Protein AF-0000000071265819 (afdb_homodimer)

Structure (mmCIF, N/CA/C/O backbone):
data_AF-0000000071265819-model_v1
#
loop_
_entity.id
_entity.type
_entity.pdbx_description
1 polymer 'ERVV2 protein'
#
loop_
_atom_site.group_PDB
_atom_site.id
_atom_site.type_symbol
_atom_site.label_atom_id
_atom_site.label_alt_id
_atom_site.label_comp_id
_atom_site.label_asym_id
_atom_site.label_entity_id
_atom_site.label_seq_id
_atom_site.pdbx_PDB_ins_code
_atom_site.Cartn_x
_atom_site.Cartn_y
_atom_site.Cartn_z
_atom_site.occupancy
_atom_site.B_iso_or_equiv
_atom_site.auth_seq_id
_atom_site.auth_comp_id
_atom_site.auth_asym_id
_atom_site.auth_atom_id
_atom_site.pdbx_PDB_model_num
ATOM 1 N N . GLY A 1 1 ? -10.789 41.594 31.938 1 25.91 1 GLY A N 1
ATOM 2 C CA . GLY A 1 1 ? -10.281 40.25 32.125 1 25.91 1 GLY A CA 1
ATOM 3 C C . GLY A 1 1 ? -9.602 39.688 30.891 1 25.91 1 GLY A C 1
ATOM 4 O O . GLY A 1 1 ? -9.945 40.062 29.766 1 25.91 1 GLY A O 1
ATOM 5 N N . TRP A 1 2 ? -8.312 39.406 30.938 1 32.5 2 TRP A N 1
ATOM 6 C CA . TRP A 1 2 ? -7.574 39.219 29.688 1 32.5 2 TRP A CA 1
ATOM 7 C C . TRP A 1 2 ? -8.227 38.156 28.812 1 32.5 2 TRP A C 1
ATOM 9 O O . TRP A 1 2 ? -8.477 37.062 29.281 1 32.5 2 TRP A O 1
ATOM 19 N N . GLY A 1 3 ? -9.297 38.281 28.062 1 35.34 3 GLY A N 1
ATOM 20 C CA . GLY A 1 3 ? -10.102 37.531 27.125 1 35.34 3 GLY A CA 1
ATOM 21 C C . GLY A 1 3 ? -9.289 36.531 26.328 1 35.34 3 GLY A C 1
ATOM 22 O O . GLY A 1 3 ? -8.07 36.656 26.203 1 35.34 3 GLY A O 1
ATOM 23 N N . THR A 1 4 ? -9.578 35.156 26.422 1 40.59 4 THR A N 1
ATOM 24 C CA . THR A 1 4 ? -8.953 34.062 25.719 1 40.59 4 THR A CA 1
ATOM 25 C C . THR A 1 4 ? -8.57 34.469 24.297 1 40.59 4 THR A C 1
ATOM 27 O O . THR A 1 4 ? -9.43 34.594 23.422 1 40.59 4 THR A O 1
ATOM 30 N N . ARG A 1 5 ? -7.859 35.438 24.031 1 41.5 5 ARG A N 1
ATOM 31 C CA . ARG A 1 5 ? -7.391 35.781 22.703 1 41.5 5 ARG A CA 1
ATOM 32 C C . ARG A 1 5 ? -6.855 34.562 21.969 1 41.5 5 ARG A C 1
ATOM 34 O O . ARG A 1 5 ? -5.855 33.969 22.391 1 41.5 5 ARG A O 1
ATOM 41 N N . LYS A 1 6 ? -7.77 33.656 21.359 1 48.5 6 LYS A N 1
ATOM 42 C CA . LYS A 1 6 ? -7.246 32.719 20.375 1 48.5 6 LYS A CA 1
ATOM 43 C C . LYS A 1 6 ? -6.027 33.281 19.656 1 48.5 6 LYS A C 1
ATOM 45 O O . LYS A 1 6 ? -6.074 34.406 19.141 1 48.5 6 LYS A O 1
ATOM 50 N N . ARG A 1 7 ? -4.781 33.312 20.062 1 46.75 7 ARG A N 1
ATOM 51 C CA . ARG A 1 7 ? -3.621 33.781 19.297 1 46.75 7 ARG A CA 1
ATOM 52 C C . ARG A 1 7 ? -3.811 33.531 17.812 1 46.75 7 ARG A C 1
ATOM 54 O O . ARG A 1 7 ? -4.191 32.406 17.406 1 46.75 7 ARG A O 1
ATOM 61 N N . PRO A 1 8 ? -4 34.375 16.875 1 47.53 8 PRO A N 1
ATOM 62 C CA . PRO A 1 8 ? -4.074 34.469 15.422 1 47.53 8 PRO A CA 1
ATOM 63 C C . PRO A 1 8 ? -2.988 33.656 14.727 1 47.53 8 PRO A C 1
ATOM 65 O O . PRO A 1 8 ? -1.806 33.781 15.055 1 47.53 8 PRO A O 1
ATOM 68 N N . GLY A 1 9 ? -2.979 32.312 14.469 1 53.44 9 GLY A N 1
ATOM 69 C CA . GLY A 1 9 ? -1.947 31.703 13.633 1 53.44 9 GLY A CA 1
ATOM 70 C C . GLY A 1 9 ? -2.078 30.188 13.523 1 53.44 9 GLY A C 1
ATOM 71 O O . GLY A 1 9 ? -1.639 29.609 12.531 1 53.44 9 GLY A O 1
ATOM 72 N N . GLU A 1 10 ? -2.281 29.484 14.617 1 66.38 10 GLU A N 1
ATOM 73 C CA . GLU A 1 10 ? -1.716 28.141 14.664 1 66.38 10 GLU A CA 1
ATOM 74 C C . GLU A 1 10 ? -2.635 27.125 13.984 1 66.38 10 GLU A C 1
ATOM 76 O O . GLU A 1 10 ? -2.66 25.953 14.359 1 66.38 10 GLU A O 1
ATOM 81 N N . GLU A 1 11 ? -3.664 27.641 13.242 1 78.56 11 GLU A N 1
ATOM 82 C CA . GLU A 1 11 ? -4.59 26.766 12.523 1 78.56 11 GLU A CA 1
ATOM 83 C C . GLU A 1 11 ? -3.85 25.844 11.562 1 78.56 11 GLU A C 1
ATOM 85 O O . GLU A 1 11 ? -4.332 24.75 11.25 1 78.56 11 GLU A O 1
ATOM 90 N N . TRP A 1 12 ? -2.721 26.359 11.219 1 83.25 12 TRP A N 1
ATOM 91 C CA . TRP A 1 12 ? -1.942 25.516 10.32 1 83.25 12 TRP A CA 1
ATOM 92 C C . TRP A 1 12 ? -1.547 24.219 11.008 1 83.25 12 TRP A C 1
ATOM 94 O O . TRP A 1 12 ? -1.372 23.188 10.344 1 83.25 12 TRP A O 1
ATOM 104 N N . ILE A 1 13 ? -1.525 24.234 12.312 1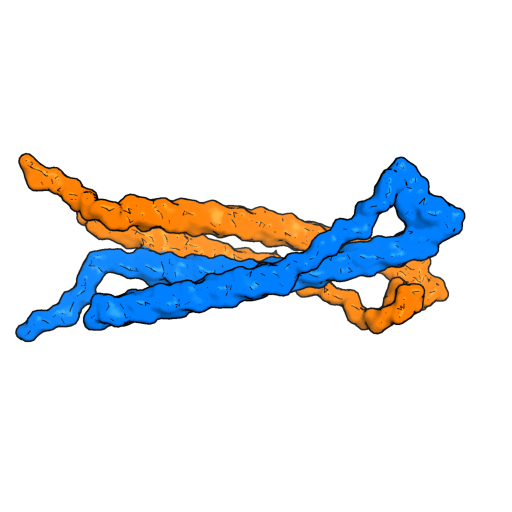 86 13 ILE A N 1
ATOM 105 C CA . ILE A 1 13 ? -1.146 23.047 13.055 1 86 13 ILE A CA 1
ATOM 106 C C . ILE A 1 13 ? -2.248 21.984 12.938 1 86 13 ILE A C 1
ATOM 108 O O . ILE A 1 13 ? -1.966 20.797 12.836 1 86 13 ILE A O 1
ATOM 112 N N . LEU A 1 14 ? -3.479 22.453 12.922 1 88.12 14 LEU A N 1
ATOM 113 C CA . LEU A 1 14 ? -4.602 21.547 12.75 1 88.12 14 LEU A CA 1
ATOM 114 C C . LEU A 1 14 ? -4.547 20.859 11.383 1 88.12 14 LEU A C 1
ATOM 116 O O . LEU A 1 14 ? -4.852 19.672 11.266 1 88.12 14 LEU A O 1
ATOM 120 N N . GLN A 1 15 ? -4.188 21.672 10.406 1 93 15 GLN A N 1
ATOM 121 C CA . 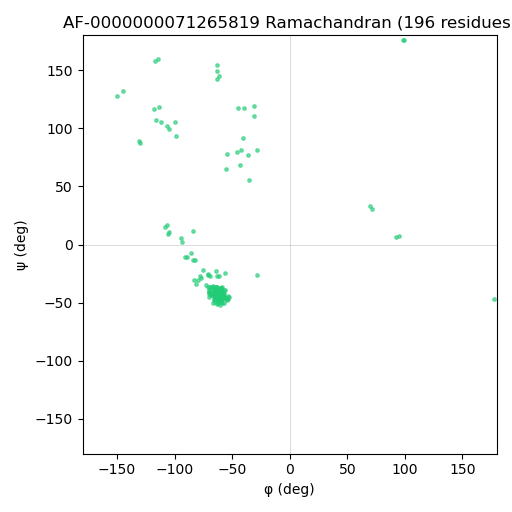GLN A 1 15 ? -4.059 21.094 9.07 1 93 15 GLN A CA 1
ATOM 122 C C . GLN A 1 15 ? -2.896 20.109 9.008 1 93 15 GLN A C 1
ATOM 124 O O . GLN A 1 15 ? -2.998 19.062 8.359 1 93 15 GLN A O 1
ATOM 129 N N . LEU A 1 16 ? -1.872 20.375 9.688 1 93.69 16 LEU A N 1
ATOM 130 C CA . LEU A 1 16 ? -0.723 19.469 9.727 1 93.69 16 LEU A CA 1
ATOM 131 C C . LEU A 1 16 ? -1.092 18.156 10.391 1 93.69 16 LEU A C 1
ATOM 133 O O . LEU A 1 16 ? -0.703 17.078 9.906 1 93.69 16 LEU A O 1
ATOM 137 N N . MET A 1 17 ? -1.819 18.172 11.406 1 94.38 17 MET A N 1
ATOM 138 C CA . MET A 1 17 ? -2.238 16.953 12.086 1 94.38 17 MET A CA 1
ATOM 139 C C . MET A 1 17 ? -3.217 16.156 11.227 1 94.38 17 MET A C 1
ATOM 141 O O . MET A 1 17 ? -3.191 14.93 11.227 1 94.38 17 MET A O 1
ATOM 145 N N . ALA A 1 18 ? -4.02 16.844 10.562 1 95.25 18 ALA A N 1
ATOM 146 C CA . ALA A 1 18 ? -4.941 16.188 9.641 1 95.25 18 ALA A CA 1
ATOM 147 C C . ALA A 1 18 ? -4.184 15.469 8.523 1 95.25 18 ALA A C 1
ATOM 149 O O . ALA A 1 18 ? -4.539 14.352 8.141 1 95.25 18 ALA A O 1
ATOM 150 N N . ILE A 1 19 ? -3.191 16.078 8.039 1 97.62 19 ILE A N 1
ATOM 151 C CA . ILE A 1 19 ? -2.352 15.492 7.004 1 97.62 19 ILE A CA 1
ATOM 152 C C . ILE A 1 19 ? -1.643 14.258 7.551 1 97.62 19 ILE A C 1
ATOM 154 O O . ILE A 1 19 ? -1.589 13.219 6.891 1 97.62 19 ILE A O 1
ATOM 158 N N . ALA A 1 20 ? -1.133 14.383 8.719 1 97.81 20 ALA A N 1
ATOM 159 C CA . ALA A 1 20 ? -0.46 13.242 9.352 1 97.81 20 ALA A CA 1
ATOM 160 C C . ALA A 1 20 ? -1.429 12.086 9.57 1 97.81 20 ALA A C 1
ATOM 162 O O . ALA A 1 20 ? -1.086 10.93 9.32 1 97.81 20 ALA A O 1
ATOM 163 N N . ASN A 1 21 ? -2.629 12.391 9.969 1 97.06 21 ASN A N 1
ATOM 164 C CA . ASN A 1 21 ? -3.664 11.375 10.148 1 97.06 21 ASN A CA 1
ATOM 165 C C . ASN A 1 21 ? -4.008 10.695 8.828 1 97.06 21 ASN A C 1
ATOM 167 O O . ASN A 1 21 ? -4.129 9.469 8.766 1 97.06 21 ASN A O 1
ATOM 171 N N . SER A 1 22 ? -4.172 11.461 7.852 1 97.88 22 SER A N 1
ATOM 172 C CA . SER A 1 22 ? -4.445 10.906 6.527 1 97.88 22 SER A CA 1
ATOM 173 C C . SER A 1 22 ? -3.301 10.023 6.051 1 97.88 22 SER A C 1
ATOM 175 O O . SER A 1 22 ? -3.533 8.953 5.477 1 97.88 22 SER A O 1
ATOM 177 N N . THR A 1 23 ? -2.082 10.414 6.273 1 98.56 23 THR A N 1
ATOM 178 C CA . THR A 1 23 ? -0.91 9.656 5.852 1 98.56 23 THR A CA 1
ATOM 179 C C . THR A 1 23 ? -0.869 8.297 6.547 1 98.56 23 THR A C 1
ATOM 181 O O . THR A 1 23 ? -0.668 7.27 5.902 1 98.56 23 THR A O 1
ATOM 184 N N . GLU A 1 24 ? -1.021 8.305 7.848 1 98.44 24 GLU A N 1
ATOM 185 C CA . GLU A 1 24 ? -0.954 7.035 8.555 1 98.44 24 GLU A CA 1
ATOM 186 C C . GLU A 1 24 ? -2.092 6.105 8.133 1 98.44 24 GLU A C 1
ATOM 188 O O . GLU A 1 24 ? -1.903 4.895 8.023 1 98.44 24 GLU A O 1
ATOM 193 N N . ASN A 1 25 ? -3.273 6.648 7.883 1 98.38 25 ASN A N 1
ATOM 194 C CA . ASN A 1 25 ? -4.387 5.848 7.383 1 98.38 25 ASN A CA 1
ATOM 195 C C . ASN A 1 25 ? -4.078 5.254 6.012 1 98.38 25 ASN A C 1
ATOM 197 O O . ASN A 1 25 ? -4.328 4.07 5.773 1 98.38 25 ASN A O 1
ATOM 201 N N . ALA A 1 26 ? -3.578 6.047 5.113 1 98.88 26 ALA A N 1
ATOM 202 C CA . ALA A 1 26 ? -3.211 5.555 3.787 1 98.88 26 ALA A CA 1
ATOM 203 C C . ALA A 1 26 ? -2.154 4.457 3.887 1 98.88 26 ALA A C 1
ATOM 205 O O . ALA A 1 26 ? -2.262 3.42 3.229 1 98.88 26 ALA A O 1
ATOM 206 N N . LEU A 1 27 ? -1.177 4.68 4.703 1 98.88 27 LEU A N 1
ATOM 207 C CA . LEU A 1 27 ? -0.1 3.709 4.859 1 98.88 27 LEU A CA 1
ATOM 208 C C . LEU A 1 27 ? -0.626 2.402 5.441 1 98.88 27 LEU A C 1
ATOM 210 O O . LEU A 1 27 ? -0.131 1.324 5.105 1 98.88 27 LEU A O 1
ATOM 214 N N . THR A 1 28 ? -1.57 2.455 6.34 1 98.88 28 THR A N 1
ATOM 215 C CA . THR A 1 28 ? -2.18 1.255 6.902 1 98.88 28 THR A CA 1
ATOM 216 C C . THR A 1 28 ? -2.818 0.408 5.805 1 98.88 28 THR A C 1
ATOM 218 O O . THR A 1 28 ? -2.617 -0.807 5.758 1 98.88 28 THR A O 1
ATOM 221 N N . MET A 1 29 ? -3.533 1.085 4.949 1 98.81 29 MET A N 1
ATOM 222 C CA . MET A 1 29 ? -4.215 0.378 3.869 1 98.81 29 MET A CA 1
ATOM 223 C C . MET A 1 29 ? -3.215 -0.151 2.848 1 98.81 29 MET A C 1
ATOM 225 O O . MET A 1 29 ? -3.342 -1.282 2.375 1 98.81 29 MET A O 1
ATOM 229 N N . VAL A 1 30 ? -2.221 0.604 2.51 1 98.88 30 VAL A N 1
ATOM 230 C CA . VAL A 1 30 ? -1.16 0.169 1.606 1 98.88 30 VAL A CA 1
ATOM 231 C C . VAL A 1 30 ? -0.472 -1.069 2.176 1 98.88 30 VAL A C 1
ATOM 233 O O . VAL A 1 30 ? -0.274 -2.059 1.465 1 98.88 30 VAL A O 1
ATOM 236 N N . ASN A 1 31 ? -0.097 -0.966 3.404 1 98.88 31 ASN A N 1
ATOM 237 C CA . ASN A 1 31 ? 0.596 -2.072 4.059 1 98.88 31 ASN A CA 1
ATOM 238 C C . ASN A 1 31 ? -0.245 -3.346 4.047 1 98.88 31 ASN A C 1
ATOM 240 O O . ASN A 1 31 ? 0.273 -4.434 3.795 1 98.88 31 ASN A O 1
ATOM 244 N N . ASP A 1 32 ? -1.459 -3.234 4.352 1 98.81 32 ASP A N 1
ATOM 245 C CA . ASP A 1 32 ? -2.346 -4.391 4.371 1 98.81 32 ASP A CA 1
ATOM 246 C C . ASP A 1 32 ? -2.486 -5 2.979 1 98.81 32 ASP A C 1
ATOM 248 O O . ASP A 1 32 ? -2.322 -6.211 2.805 1 98.81 32 ASP A O 1
ATOM 252 N N . GLU A 1 33 ? -2.801 -4.148 2.053 1 98.81 33 GLU A N 1
ATOM 253 C CA . GLU A 1 33 ? -2.953 -4.652 0.691 1 98.81 33 GLU A CA 1
ATOM 254 C C . GLU A 1 33 ? -1.647 -5.246 0.171 1 98.81 33 GLU A C 1
ATOM 256 O O . GLU A 1 33 ? -1.65 -6.289 -0.486 1 98.81 33 GLU A O 1
ATOM 261 N N . MET A 1 34 ? -0.523 -4.633 0.445 1 98.69 34 MET A N 1
ATOM 262 C CA . MET A 1 34 ? 0.781 -5.117 0.001 1 98.69 34 MET A CA 1
ATOM 263 C C . MET A 1 34 ? 1.084 -6.488 0.597 1 98.69 34 MET A C 1
ATOM 265 O O . MET A 1 34 ? 1.661 -7.348 -0.072 1 98.69 34 MET A O 1
ATOM 269 N N . LYS A 1 35 ? 0.759 -6.73 1.784 1 98.62 35 LYS A N 1
ATOM 270 C CA . LYS A 1 35 ? 0.952 -8.031 2.416 1 98.62 35 LYS A CA 1
ATOM 271 C C . LYS A 1 35 ? 0.18 -9.125 1.675 1 98.62 35 LYS A C 1
ATOM 273 O O . LYS A 1 35 ? 0.717 -10.195 1.409 1 98.62 35 LYS A O 1
ATOM 278 N N . GLN A 1 36 ? -1.087 -8.797 1.42 1 98 36 GLN A N 1
ATOM 279 C CA . GLN A 1 36 ? -1.916 -9.773 0.722 1 98 36 GLN A CA 1
ATOM 280 C C . GLN A 1 36 ? -1.408 -10.008 -0.697 1 98 36 GLN A C 1
ATOM 282 O O . GLN A 1 36 ? -1.414 -11.141 -1.183 1 98 36 GLN A O 1
ATOM 287 N N . LEU A 1 37 ? -0.964 -8.984 -1.4 1 98.38 37 LEU A N 1
ATOM 288 C CA . LEU A 1 37 ? -0.362 -9.117 -2.723 1 98.38 37 LEU A CA 1
ATOM 289 C C . LEU A 1 37 ? 0.875 -10.008 -2.666 1 98.38 37 LEU A C 1
ATOM 291 O O . LEU A 1 37 ? 1.036 -10.906 -3.494 1 98.38 37 LEU A O 1
ATOM 295 N N . ARG A 1 38 ? 1.691 -9.719 -1.718 1 97.94 38 ARG A N 1
ATOM 296 C CA . ARG A 1 38 ? 2.898 -10.508 -1.51 1 97.94 38 ARG A CA 1
ATOM 297 C C . ARG A 1 38 ? 2.561 -11.992 -1.362 1 97.94 38 ARG A C 1
ATOM 299 O O . ARG A 1 38 ? 3.164 -12.836 -2.021 1 97.94 38 ARG A O 1
ATOM 306 N N . ASP A 1 39 ? 1.593 -12.336 -0.542 1 96.31 39 ASP A N 1
ATOM 307 C CA . ASP A 1 39 ? 1.204 -13.719 -0.313 1 96.31 39 ASP A CA 1
ATOM 308 C C . ASP A 1 39 ? 0.667 -14.359 -1.593 1 96.31 39 ASP A C 1
ATOM 310 O O . ASP A 1 39 ? 0.98 -15.508 -1.896 1 96.31 39 ASP A O 1
ATOM 314 N N . ALA A 1 40 ? -0.12 -13.617 -2.26 1 96.62 40 ALA A N 1
ATOM 315 C CA . ALA A 1 40 ? -0.694 -14.125 -3.506 1 96.62 40 ALA A CA 1
ATOM 316 C C . ALA A 1 40 ? 0.394 -14.406 -4.535 1 96.62 40 ALA A C 1
ATOM 318 O O . ALA A 1 40 ? 0.355 -15.422 -5.227 1 96.62 40 ALA A O 1
ATOM 319 N N . VAL A 1 41 ? 1.349 -13.586 -4.699 1 97.62 41 VAL A N 1
ATOM 320 C CA . VAL A 1 41 ? 2.439 -13.75 -5.652 1 97.62 41 VAL A CA 1
ATOM 321 C C . VAL A 1 41 ? 3.248 -14.992 -5.305 1 97.62 41 VAL A C 1
ATOM 323 O O . VAL A 1 41 ? 3.607 -15.773 -6.188 1 97.62 41 VAL A O 1
ATOM 326 N N . ILE A 1 42 ? 3.447 -15.195 -4.043 1 96.25 42 ILE A N 1
ATOM 327 C CA . ILE A 1 42 ? 4.211 -16.344 -3.586 1 96.25 42 ILE A CA 1
ATOM 328 C C . ILE A 1 42 ? 3.436 -17.625 -3.895 1 96.25 42 ILE A C 1
ATOM 330 O O . ILE A 1 42 ? 4.004 -18.594 -4.398 1 96.25 42 ILE A O 1
ATOM 334 N N . GLN A 1 43 ? 2.18 -17.562 -3.625 1 95.69 43 GLN A N 1
ATOM 335 C CA . GLN A 1 43 ? 1.359 -18.734 -3.896 1 95.69 43 GLN A CA 1
ATOM 336 C C . GLN A 1 43 ? 1.309 -19.031 -5.391 1 95.69 43 GLN A C 1
ATOM 338 O O . GLN A 1 43 ? 1.401 -20.203 -5.801 1 95.69 43 GLN A O 1
ATOM 343 N N . ASN A 1 44 ? 1.162 -18.078 -6.215 1 96.69 44 ASN A N 1
ATOM 344 C CA . ASN A 1 44 ? 1.192 -18.266 -7.66 1 96.69 44 ASN A CA 1
ATOM 345 C C . ASN A 1 44 ? 2.52 -18.859 -8.125 1 96.69 44 ASN A C 1
ATOM 347 O O . ASN A 1 44 ? 2.541 -19.766 -8.969 1 96.69 44 ASN A O 1
ATOM 351 N N . ARG A 1 45 ? 3.514 -18.344 -7.543 1 96.62 45 ARG A N 1
ATOM 352 C CA . ARG A 1 45 ? 4.84 -18.844 -7.895 1 96.62 45 ARG A CA 1
ATOM 353 C C . ARG A 1 45 ? 4.984 -20.312 -7.512 1 96.62 45 ARG A C 1
ATOM 355 O O . ARG A 1 45 ? 5.52 -21.109 -8.281 1 96.62 45 ARG A O 1
ATOM 362 N N . LEU A 1 46 ? 4.547 -20.703 -6.383 1 95.75 46 LEU A N 1
ATOM 363 C CA . LEU A 1 46 ? 4.598 -22.094 -5.957 1 95.75 46 LEU A CA 1
ATOM 364 C C . LEU A 1 46 ? 3.809 -22.984 -6.914 1 95.75 46 LEU A C 1
ATOM 366 O O . LEU A 1 46 ? 4.27 -24.062 -7.281 1 95.75 46 LEU A O 1
ATOM 370 N N . ALA A 1 47 ? 2.686 -22.562 -7.285 1 96.69 47 ALA A N 1
ATOM 371 C CA . ALA A 1 47 ? 1.87 -23.297 -8.242 1 96.69 47 ALA A CA 1
ATOM 372 C C . ALA A 1 47 ? 2.596 -23.453 -9.578 1 96.69 47 ALA A C 1
ATOM 374 O O . ALA A 1 47 ? 2.621 -24.547 -10.148 1 96.69 47 ALA A O 1
ATOM 375 N N . LEU A 1 48 ? 3.129 -22.453 -10.047 1 96.88 48 LEU A N 1
ATOM 376 C CA . LEU A 1 48 ? 3.863 -22.484 -11.305 1 96.88 48 LEU A CA 1
ATOM 377 C C . LEU A 1 48 ? 5.055 -23.422 -11.211 1 96.88 48 LEU A C 1
ATOM 379 O O . LEU A 1 48 ? 5.348 -24.156 -12.156 1 96.88 48 LEU A O 1
ATOM 383 N N . ASP A 1 49 ? 5.727 -23.359 -10.102 1 96.56 49 ASP A N 1
ATOM 384 C CA . ASP A 1 49 ? 6.844 -24.266 -9.898 1 96.56 49 ASP A CA 1
ATOM 385 C C . ASP A 1 49 ? 6.387 -25.719 -9.969 1 96.56 49 ASP A C 1
ATOM 387 O O . ASP A 1 49 ? 7.074 -26.562 -10.547 1 96.56 49 ASP A O 1
ATOM 391 N N . MET A 1 50 ? 5.254 -25.969 -9.445 1 96.12 50 MET A N 1
ATOM 392 C CA . MET A 1 50 ? 4.715 -27.328 -9.484 1 96.12 50 MET A CA 1
ATOM 393 C C . MET A 1 50 ? 4.312 -27.719 -10.898 1 96.12 50 MET A C 1
ATOM 395 O O . MET A 1 50 ? 4.602 -28.828 -11.352 1 96.12 50 MET A O 1
ATOM 399 N N . LEU A 1 51 ? 3.779 -26.828 -11.57 1 96.25 51 LEU A N 1
ATOM 400 C CA . LEU A 1 51 ? 3.312 -27.078 -12.93 1 96.25 51 LEU A CA 1
ATOM 401 C C . LEU A 1 51 ? 4.488 -27.297 -13.883 1 96.25 51 LEU A C 1
ATOM 403 O O . LEU A 1 51 ? 4.371 -28.031 -14.859 1 96.25 51 LEU A O 1
ATOM 407 N N . THR A 1 52 ? 5.551 -26.719 -13.531 1 96.25 52 THR A N 1
ATOM 408 C CA . THR A 1 52 ? 6.699 -26.797 -14.43 1 96.25 52 THR A CA 1
ATOM 409 C C . THR A 1 52 ? 7.758 -27.75 -13.875 1 96.25 52 THR A C 1
ATOM 411 O O . THR A 1 52 ? 8.914 -27.703 -14.297 1 96.25 52 THR A O 1
ATOM 414 N N . SER A 1 53 ? 7.383 -28.5 -13 1 95.81 53 SER A N 1
ATOM 415 C CA . SER A 1 53 ? 8.336 -29.359 -12.305 1 95.81 53 SER A CA 1
ATOM 416 C C . SER A 1 53 ? 9.031 -30.312 -13.266 1 95.81 53 SER A C 1
ATOM 418 O O . SER A 1 53 ? 10.211 -30.625 -13.094 1 95.81 53 SER A O 1
ATOM 420 N N . GLU A 1 54 ? 8.344 -30.844 -14.266 1 96.12 54 GLU A N 1
ATOM 421 C CA . GLU A 1 54 ? 8.93 -31.75 -15.242 1 96.12 54 GLU A CA 1
ATOM 422 C C . GLU A 1 54 ? 10.047 -31.078 -16.031 1 96.12 54 GLU A C 1
ATOM 424 O O . GLU A 1 54 ? 10.984 -31.734 -16.484 1 96.12 54 GLU A O 1
ATOM 429 N N . SER A 1 55 ? 9.883 -29.766 -16.094 1 96.25 55 SER A N 1
ATOM 430 C CA . SER A 1 55 ? 10.891 -28.984 -16.797 1 96.25 55 SER A CA 1
ATOM 431 C C . SER A 1 55 ? 11.945 -28.438 -15.836 1 96.25 55 SER A C 1
ATOM 433 O O . SER A 1 55 ? 12.758 -27.594 -16.219 1 96.25 55 SER A O 1
ATOM 435 N N . GLY A 1 56 ? 11.883 -28.812 -14.57 1 95.56 56 GLY A N 1
ATOM 436 C CA . GLY A 1 56 ? 12.875 -28.391 -13.594 1 95.56 56 GLY A CA 1
ATOM 437 C C . GLY A 1 56 ? 12.484 -27.125 -12.852 1 95.56 56 GLY A C 1
ATOM 438 O O . GLY A 1 56 ? 13.32 -26.484 -12.211 1 95.56 56 GLY A O 1
ATOM 439 N N . GLY A 1 57 ? 11.281 -26.672 -13.086 1 94.62 57 GLY A N 1
ATOM 440 C CA . GLY A 1 57 ? 10.812 -25.484 -12.398 1 94.62 57 GLY A CA 1
ATOM 441 C C . GLY A 1 57 ? 10.93 -24.219 -13.242 1 94.62 57 GLY A C 1
ATOM 442 O O . GLY A 1 57 ? 11.477 -24.25 -14.344 1 94.62 57 GLY A O 1
ATOM 443 N N . ILE A 1 58 ? 10.445 -23.125 -12.719 1 95.75 58 ILE A N 1
ATOM 444 C CA . ILE A 1 58 ? 10.297 -21.875 -13.469 1 95.75 58 ILE A CA 1
ATOM 445 C C . ILE A 1 58 ? 11.68 -21.344 -13.852 1 95.75 58 ILE A C 1
ATOM 447 O O . ILE A 1 58 ? 11.898 -20.938 -14.992 1 95.75 58 ILE A O 1
ATOM 451 N N . CYS A 1 59 ? 12.461 -21.344 -12.891 1 96.25 59 CYS A N 1
ATOM 452 C CA . CYS A 1 59 ? 13.766 -20.75 -13.156 1 96.25 59 CYS A CA 1
ATOM 453 C C . CYS A 1 59 ? 14.5 -21.5 -14.266 1 96.25 59 CYS A C 1
ATOM 455 O O . CYS A 1 59 ? 15.055 -20.891 -15.172 1 96.25 59 CYS A O 1
ATOM 457 N N . LYS A 1 60 ? 14.602 -22.75 -14.125 1 96.06 60 LYS A N 1
ATOM 458 C CA . LYS A 1 60 ? 15.234 -23.562 -15.164 1 96.06 60 LYS A CA 1
ATOM 459 C C . LYS A 1 60 ? 14.531 -23.375 -16.516 1 96.06 60 LYS A C 1
ATOM 461 O O . LYS A 1 60 ? 15.18 -23.188 -17.531 1 96.06 60 LYS A O 1
ATOM 466 N N . MET A 1 61 ? 13.328 -23.391 -16.453 1 95.5 61 MET A N 1
ATOM 467 C CA . MET A 1 61 ? 12.531 -23.219 -17.656 1 95.5 61 MET A CA 1
ATOM 468 C C . MET A 1 61 ? 12.852 -21.875 -18.328 1 95.5 61 MET A C 1
ATOM 470 O O . MET A 1 61 ? 12.875 -21.781 -19.562 1 95.5 61 MET A O 1
ATOM 474 N N . LEU A 1 62 ? 13.062 -21 -17.531 1 94.81 62 LEU A N 1
ATOM 475 C CA . LEU A 1 62 ? 13.312 -19.656 -18.047 1 94.81 62 LEU A CA 1
ATOM 476 C C . LEU A 1 62 ? 14.805 -19.422 -18.281 1 94.81 62 LEU A C 1
ATOM 478 O O . LEU A 1 62 ? 15.195 -18.422 -18.875 1 94.81 62 LEU A O 1
ATOM 482 N N . GLY A 1 63 ? 15.609 -20.359 -17.781 1 95.19 63 GLY A N 1
ATOM 483 C CA . GLY A 1 63 ? 17.047 -20.25 -17.953 1 95.19 63 GLY A CA 1
ATOM 484 C C . GLY A 1 63 ? 17.656 -19.125 -17.141 1 95.19 63 GLY A C 1
ATOM 485 O O . GLY A 1 63 ? 18.562 -18.438 -17.625 1 95.19 63 GLY A O 1
ATOM 486 N N . THR A 1 64 ? 17.062 -18.891 -16 1 93.38 64 THR A N 1
ATOM 487 C CA . THR A 1 64 ? 17.547 -17.812 -15.156 1 93.38 64 THR A CA 1
ATOM 488 C C . THR A 1 64 ? 18.062 -18.344 -13.828 1 93.38 64 THR A C 1
ATOM 490 O O . THR A 1 64 ? 17.781 -19.484 -13.461 1 93.38 64 THR A O 1
ATOM 493 N N . SER A 1 65 ? 18.922 -17.5 -13.219 1 92.19 65 SER A N 1
ATOM 494 C CA . SER A 1 65 ? 19.25 -17.797 -11.828 1 92.19 65 SER A CA 1
ATOM 495 C C . SER A 1 65 ? 18 -17.75 -10.945 1 92.19 65 SER A C 1
ATOM 497 O O . SER A 1 65 ? 17.078 -17 -11.219 1 92.19 65 SER A O 1
ATOM 499 N N . CYS A 1 66 ? 18.078 -18.656 -9.992 1 86.19 66 CYS A N 1
ATOM 500 C CA . CYS A 1 66 ? 16.828 -18.781 -9.266 1 86.19 66 CYS A CA 1
ATOM 501 C C . CYS A 1 66 ? 16.906 -18.125 -7.898 1 86.19 66 CYS A C 1
ATOM 503 O O . CYS A 1 66 ? 17.625 -18.594 -7.012 1 86.19 66 CYS A O 1
ATOM 505 N N . CYS A 1 67 ? 16.5 -17.109 -7.703 1 87.38 67 CYS A N 1
ATOM 506 C CA . CYS A 1 67 ? 16.281 -16.422 -6.434 1 87.38 67 CYS A CA 1
ATOM 507 C C . CYS A 1 67 ? 14.891 -15.82 -6.363 1 87.38 67 CYS A C 1
ATOM 509 O O . CYS A 1 67 ? 14.617 -14.805 -7 1 87.38 67 CYS A O 1
ATOM 511 N N . PHE A 1 68 ? 13.961 -16.625 -5.867 1 91.19 68 PHE A N 1
ATOM 512 C CA . PHE A 1 68 ? 12.641 -16.031 -5.68 1 91.19 68 PHE A CA 1
ATOM 513 C C . PHE A 1 68 ? 12.367 -15.781 -4.199 1 91.19 68 PHE A C 1
ATOM 515 O O . PHE A 1 68 ? 12.18 -16.734 -3.434 1 91.19 68 PHE A O 1
ATOM 522 N N . HIS A 1 69 ? 12.477 -14.633 -3.762 1 93.62 69 HIS A N 1
ATOM 523 C CA . HIS A 1 69 ? 12.195 -14.211 -2.395 1 93.62 69 HIS A CA 1
ATOM 524 C C . HIS A 1 69 ? 11.602 -12.805 -2.363 1 93.62 69 HIS A C 1
ATOM 526 O O . HIS A 1 69 ? 12.141 -11.883 -2.98 1 93.62 69 HIS A O 1
ATOM 532 N N . ILE A 1 70 ? 10.531 -12.695 -1.622 1 97.19 70 ILE A N 1
ATOM 533 C CA . ILE A 1 70 ? 9.93 -11.391 -1.378 1 97.19 70 ILE A CA 1
ATOM 534 C C . ILE A 1 70 ? 9.969 -11.078 0.116 1 97.19 70 ILE A C 1
ATOM 536 O O . ILE A 1 70 ? 9.336 -11.773 0.917 1 97.19 70 ILE A O 1
ATOM 540 N N . PRO A 1 71 ? 10.688 -10.031 0.507 1 97.88 71 PRO A N 1
ATOM 541 C CA . PRO A 1 71 ? 10.68 -9.703 1.934 1 97.88 71 PRO A CA 1
ATOM 542 C C . PRO A 1 71 ? 9.297 -9.32 2.443 1 97.88 71 PRO A C 1
ATOM 544 O O . PRO A 1 71 ? 8.422 -8.945 1.654 1 97.88 71 PRO A O 1
ATOM 547 N N . ASP A 1 72 ? 9.133 -9.547 3.754 1 98.38 72 ASP A N 1
ATOM 548 C CA . ASP A 1 72 ? 7.898 -9.133 4.418 1 98.38 72 ASP A CA 1
ATOM 549 C C . ASP A 1 72 ? 8.172 -8.062 5.469 1 98.38 72 ASP A C 1
ATOM 551 O O . ASP A 1 72 ? 8.664 -8.359 6.559 1 98.38 72 ASP A O 1
ATOM 555 N N . TYR A 1 73 ? 7.773 -6.852 5.141 1 98.75 73 TYR A N 1
ATOM 556 C CA . TYR A 1 73 ? 8.008 -5.754 6.074 1 98.75 73 TYR A CA 1
ATOM 557 C C . TYR A 1 73 ? 6.719 -5.332 6.762 1 98.75 73 TYR A C 1
ATOM 559 O O . TYR A 1 73 ? 6.66 -4.273 7.391 1 98.75 73 TYR A O 1
ATOM 567 N N . SER A 1 74 ? 5.711 -6.066 6.586 1 98.75 74 SER A N 1
ATOM 568 C CA . SER A 1 74 ? 4.383 -5.676 7.047 1 98.75 74 SER A CA 1
ATOM 569 C C . SER A 1 74 ? 4.395 -5.32 8.531 1 98.75 74 SER A C 1
ATOM 571 O O . SER A 1 74 ? 3.838 -4.297 8.93 1 98.75 74 SER A O 1
ATOM 573 N N . ASP A 1 75 ? 5.039 -6.105 9.305 1 98.81 75 ASP A N 1
ATOM 574 C CA . ASP A 1 75 ? 5.094 -5.832 10.734 1 98.81 75 ASP A CA 1
ATOM 575 C C . ASP A 1 75 ? 5.922 -4.586 11.031 1 98.81 75 ASP A C 1
ATOM 577 O O . ASP A 1 75 ? 5.586 -3.803 11.922 1 98.81 75 ASP A O 1
ATOM 581 N N . ASN A 1 76 ? 7.051 -4.445 10.383 1 98.81 76 ASN A N 1
ATOM 582 C CA . ASN A 1 76 ? 7.867 -3.246 10.523 1 98.81 76 ASN A CA 1
ATOM 583 C C . ASN A 1 76 ? 7.07 -1.983 10.211 1 98.81 76 ASN A C 1
ATOM 585 O O . ASN A 1 76 ? 7.121 -1.012 10.969 1 98.81 76 ASN A O 1
ATOM 589 N N . ILE A 1 77 ? 6.355 -1.999 9.156 1 98.88 77 ILE A N 1
ATOM 590 C CA . ILE A 1 77 ? 5.562 -0.852 8.734 1 98.88 77 ILE A CA 1
ATOM 591 C C . ILE A 1 77 ? 4.449 -0.593 9.75 1 98.88 77 ILE A C 1
ATOM 593 O O . ILE A 1 77 ? 4.184 0.556 10.109 1 98.88 77 ILE A O 1
ATOM 597 N N . THR A 1 78 ? 3.824 -1.645 10.211 1 98.88 78 THR A N 1
ATOM 598 C CA . THR A 1 78 ? 2.803 -1.508 11.242 1 98.88 78 THR A CA 1
ATOM 599 C C . THR A 1 78 ? 3.365 -0.797 12.469 1 98.88 78 THR A C 1
ATOM 601 O O . THR A 1 78 ? 2.713 0.079 13.039 1 98.88 78 THR A O 1
ATOM 604 N N . ASN A 1 79 ? 4.543 -1.062 12.852 1 98.81 79 ASN A N 1
ATOM 605 C CA . ASN A 1 79 ? 5.18 -0.427 14 1 98.81 79 ASN A CA 1
ATOM 606 C C . ASN A 1 79 ? 5.461 1.051 13.734 1 98.81 79 ASN A C 1
ATOM 608 O O . ASN A 1 79 ? 5.281 1.886 14.625 1 98.81 79 ASN A O 1
ATOM 612 N N . ILE A 1 80 ? 5.91 1.356 12.586 1 98.69 80 ILE A N 1
ATOM 613 C CA . ILE A 1 80 ? 6.168 2.744 12.219 1 98.69 80 ILE A CA 1
ATOM 614 C C . ILE A 1 80 ? 4.863 3.539 12.25 1 98.69 80 ILE A C 1
ATOM 616 O O . ILE A 1 80 ? 4.824 4.66 12.766 1 98.69 80 ILE A O 1
ATOM 620 N N . ILE A 1 81 ? 3.807 2.961 11.781 1 98.75 81 ILE A N 1
ATOM 621 C CA . ILE A 1 81 ? 2.5 3.607 11.75 1 98.75 81 ILE A CA 1
ATOM 622 C C . ILE A 1 81 ? 2.018 3.861 13.18 1 98.75 81 ILE A C 1
ATOM 624 O O . ILE A 1 81 ? 1.443 4.914 13.469 1 98.75 81 ILE A O 1
ATOM 628 N N . ALA A 1 82 ? 2.234 2.928 14.039 1 98.62 82 ALA A N 1
ATOM 629 C CA . ALA A 1 82 ? 1.872 3.115 15.438 1 98.62 82 ALA A CA 1
ATOM 630 C C . ALA A 1 82 ? 2.604 4.312 16.031 1 98.62 82 ALA A C 1
ATOM 632 O O . ALA A 1 82 ? 2.021 5.086 16.797 1 98.62 82 ALA A O 1
ATOM 633 N N . HIS A 1 83 ? 3.848 4.492 15.734 1 98.31 83 HIS A N 1
ATOM 634 C CA . HIS A 1 83 ? 4.613 5.645 16.188 1 98.31 83 HIS A CA 1
ATOM 635 C C . HIS A 1 83 ? 4.047 6.941 15.617 1 98.31 83 HIS A C 1
ATOM 637 O O . HIS A 1 83 ? 3.965 7.949 16.328 1 98.31 83 HIS A O 1
ATOM 643 N N . MET A 1 84 ? 3.639 6.938 14.414 1 97.94 84 MET A N 1
ATOM 644 C CA . MET A 1 84 ? 3.016 8.102 13.797 1 97.94 84 MET A CA 1
ATOM 645 C C . MET A 1 84 ? 1.739 8.5 14.531 1 97.94 84 MET A C 1
ATOM 647 O O . MET A 1 84 ? 1.51 9.68 14.797 1 97.94 84 MET A O 1
ATOM 651 N N . ARG A 1 85 ? 0.985 7.48 14.805 1 97.81 85 ARG A N 1
ATOM 652 C CA . ARG A 1 85 ? -0.275 7.727 15.5 1 97.81 85 ARG A CA 1
ATOM 653 C C . ARG A 1 85 ? -0.033 8.367 16.859 1 97.81 85 ARG A C 1
ATOM 655 O O . ARG A 1 85 ? -0.745 9.297 17.25 1 97.81 85 ARG A O 1
ATOM 662 N N . MET A 1 86 ? 0.951 7.93 17.5 1 97.69 86 MET A N 1
ATOM 663 C CA . MET A 1 86 ? 1.297 8.5 18.797 1 97.69 86 MET A CA 1
ATOM 664 C C . MET A 1 86 ? 1.751 9.953 18.656 1 97.69 86 MET A C 1
ATOM 666 O O . MET A 1 86 ? 1.346 10.82 19.422 1 97.69 86 MET A O 1
ATOM 670 N N . ALA A 1 87 ? 2.568 10.227 17.703 1 96.12 87 ALA A N 1
ATOM 671 C CA . ALA A 1 87 ? 3.051 11.586 17.469 1 96.12 87 ALA A CA 1
ATOM 672 C C . ALA A 1 87 ? 1.895 12.531 17.141 1 96.12 87 ALA A C 1
ATOM 674 O O . ALA A 1 87 ? 1.867 13.672 17.609 1 96.12 87 ALA A O 1
ATOM 675 N N . VAL A 1 88 ? 0.972 12.031 16.375 1 96.06 88 VAL A N 1
ATOM 676 C CA . VAL A 1 88 ? -0.186 12.844 16 1 96.06 88 VAL A CA 1
ATOM 677 C C . VAL A 1 88 ? -1.02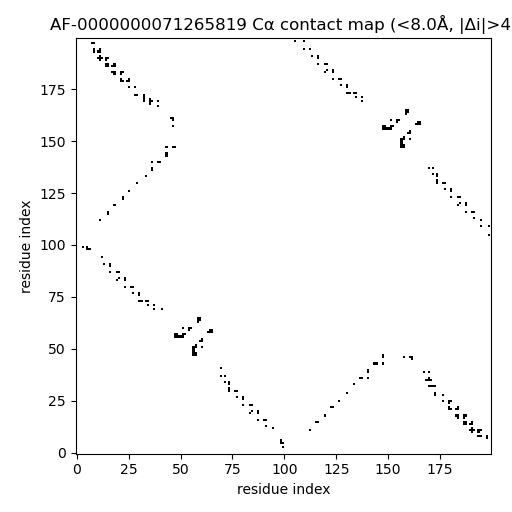1 13.148 17.234 1 96.06 88 VAL A C 1
ATOM 679 O O . VAL A 1 88 ? -1.449 14.281 17.438 1 96.06 88 VAL A O 1
ATOM 682 N N . LYS A 1 89 ? -1.268 12.164 18 1 95.44 89 LYS A N 1
ATOM 683 C CA . LYS A 1 89 ? -2.033 12.344 19.234 1 95.44 89 LYS A CA 1
ATOM 684 C C . LYS A 1 89 ? -1.379 13.375 20.141 1 95.44 89 LYS A C 1
ATOM 686 O O . LYS A 1 89 ? -2.053 14.266 20.672 1 95.44 89 LYS A O 1
ATOM 691 N N . GLU A 1 90 ? -0.113 13.305 20.312 1 94.44 90 GLU A N 1
ATOM 692 C CA . GLU A 1 90 ? 0.622 14.242 21.141 1 94.44 90 GLU A CA 1
ATOM 693 C C . GLU A 1 90 ? 0.556 15.656 20.578 1 94.44 90 GLU A C 1
ATOM 695 O O . GLU A 1 90 ? 0.411 16.625 21.312 1 94.44 90 GLU A O 1
ATOM 700 N N . GLY A 1 91 ? 0.727 15.75 19.328 1 90.25 91 GLY A N 1
ATOM 701 C CA . GLY A 1 91 ? 0.627 17.047 18.672 1 90.25 91 GLY A CA 1
ATOM 702 C C . GLY A 1 91 ? -0.717 17.719 18.891 1 90.25 91 GLY A C 1
ATOM 703 O O . GLY A 1 91 ? -0.782 18.906 19.188 1 90.25 91 GLY A O 1
ATOM 704 N N . LYS A 1 92 ? -1.733 16.953 18.797 1 90.88 92 LYS A N 1
ATOM 705 C CA . LYS A 1 92 ? -3.078 17.484 18.984 1 90.88 92 LYS A CA 1
ATOM 706 C C . LYS A 1 92 ? -3.277 17.953 20.422 1 90.88 92 LYS A C 1
ATOM 708 O O . LYS A 1 92 ? -3.871 19 20.672 1 90.88 92 LYS A O 1
ATOM 713 N N . LEU A 1 93 ? -2.787 17.203 21.266 1 91.25 93 LEU A N 1
ATOM 714 C CA . LEU A 1 93 ? -2.891 17.547 22.672 1 91.25 93 LEU A CA 1
ATOM 715 C C . LEU A 1 93 ? -2.16 18.859 22.969 1 91.25 93 LEU A C 1
ATOM 717 O O . LEU A 1 93 ? -2.684 19.719 23.672 1 91.25 93 LEU A O 1
ATOM 721 N N . TRP A 1 94 ? -0.986 19 22.469 1 88.19 94 TRP A N 1
ATOM 722 C CA . TRP A 1 94 ? -0.209 20.219 22.656 1 88.19 94 TRP A CA 1
ATOM 723 C C . TRP A 1 94 ? -0.959 21.438 22.109 1 88.19 94 TRP A C 1
ATOM 725 O O . TRP A 1 94 ? -1.008 22.484 22.75 1 88.19 94 TRP A O 1
ATOM 735 N N . TRP A 1 95 ? -1.506 21.25 21.016 1 85.81 95 TRP A N 1
ATOM 736 C CA . TRP A 1 95 ? -2.229 22.344 20.375 1 85.81 95 TRP A CA 1
ATOM 737 C C . TRP A 1 95 ? -3.441 22.766 21.203 1 85.81 95 TRP A C 1
ATOM 739 O O . TRP A 1 95 ? -3.656 23.953 21.453 1 85.81 95 TRP A O 1
ATOM 749 N N . LYS A 1 96 ? -4.199 21.844 21.672 1 85.94 96 LYS A N 1
ATOM 750 C CA . LYS A 1 96 ? -5.391 22.109 22.484 1 85.94 96 LYS A CA 1
ATOM 751 C C . LYS A 1 96 ? -5.039 22.859 23.75 1 85.94 96 LYS A C 1
ATOM 753 O O . LYS A 1 96 ? -5.75 23.797 24.156 1 85.94 96 LYS A O 1
ATOM 758 N N . ASN A 1 97 ? -3.918 22.531 24.312 1 87.31 97 ASN A N 1
ATOM 759 C CA . ASN A 1 97 ? -3.516 23.141 25.578 1 87.31 97 ASN A CA 1
ATOM 760 C C . ASN A 1 97 ? -2.967 24.547 25.375 1 87.31 97 ASN A C 1
ATOM 762 O O . ASN A 1 97 ? -2.998 25.359 26.281 1 87.31 97 ASN A O 1
ATOM 766 N N . SER A 1 98 ? -2.416 24.812 24.219 1 79.88 98 SER A N 1
ATOM 767 C CA . SER A 1 98 ? -1.821 26.109 23.969 1 79.88 98 SER A CA 1
ATOM 768 C C . SER A 1 98 ? -2.881 27.125 23.547 1 79.88 98 SER A C 1
ATOM 770 O O . SER A 1 98 ? -2.689 28.344 23.719 1 79.88 98 SER A O 1
ATOM 772 N N . SER A 1 99 ? -3.893 26.625 22.906 1 71.62 99 SER A N 1
ATOM 773 C CA . SER A 1 99 ? -4.945 27.516 22.438 1 71.62 99 SER A CA 1
ATOM 774 C C . SER A 1 99 ? -5.969 27.797 23.531 1 71.62 99 SER A C 1
ATOM 776 O O . SER A 1 99 ? -6.809 28.688 23.391 1 71.62 99 SER A O 1
ATOM 778 N N . ALA A 1 100 ? -5.977 27.062 24.594 1 63.78 100 ALA A N 1
ATOM 779 C CA . ALA A 1 100 ? -6.844 27.328 25.734 1 63.78 100 ALA A CA 1
ATOM 780 C C . ALA A 1 100 ? -6.234 28.406 26.641 1 63.78 100 ALA A C 1
ATOM 782 O O . ALA A 1 100 ? -5.016 28.578 26.672 1 63.78 100 ALA A O 1
ATOM 783 N N . GLY B 1 1 ? 12.766 51.594 8.672 1 27.41 1 GLY B N 1
ATOM 784 C CA . GLY B 1 1 ? 11.398 51.281 8.273 1 27.41 1 GLY B CA 1
ATOM 785 C C . GLY B 1 1 ? 10.883 49.969 8.82 1 27.41 1 GLY B C 1
ATOM 786 O O . GLY B 1 1 ? 11.672 49.062 9.117 1 27.41 1 GLY B O 1
ATOM 787 N N . TRP B 1 2 ? 9.82 49.906 9.68 1 33.19 2 TRP B N 1
ATOM 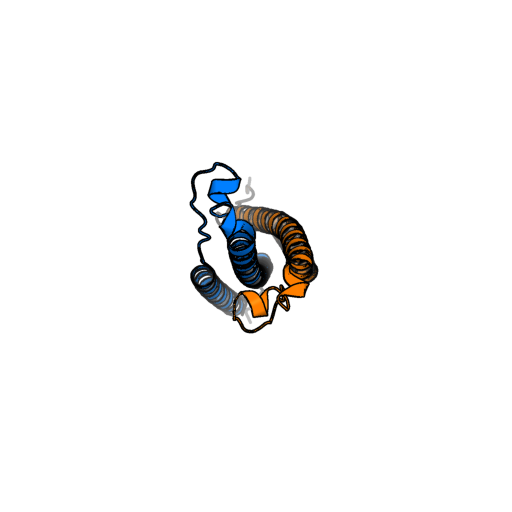788 C CA . TRP B 1 2 ? 9.555 48.75 10.523 1 33.19 2 TRP B CA 1
ATOM 789 C C . TRP B 1 2 ? 9.438 47.469 9.68 1 33.19 2 TRP B C 1
ATOM 791 O O . TRP B 1 2 ? 8.539 47.344 8.844 1 33.19 2 TRP B O 1
ATOM 801 N N . GLY B 1 3 ? 10.414 46.875 8.945 1 37.19 3 GLY B N 1
ATOM 802 C CA . GLY B 1 3 ? 10.625 45.75 8.078 1 37.19 3 GLY B CA 1
ATOM 803 C C . GLY B 1 3 ? 9.922 44.5 8.547 1 37.19 3 GLY B C 1
ATOM 804 O O . GLY B 1 3 ? 9.664 44.312 9.742 1 37.19 3 GLY B O 1
ATOM 805 N N . THR B 1 4 ? 8.953 43.938 7.762 1 41.81 4 THR B N 1
ATOM 806 C CA . THR B 1 4 ? 8.156 42.75 8.086 1 41.81 4 THR B CA 1
ATOM 807 C C . THR B 1 4 ? 9 41.719 8.836 1 41.81 4 THR B C 1
ATOM 809 O O . THR B 1 4 ? 9.984 41.219 8.312 1 41.81 4 THR B O 1
ATOM 812 N N . ARG B 1 5 ? 9.328 41.75 10.031 1 43.41 5 ARG B N 1
ATOM 813 C CA . ARG B 1 5 ? 9.977 40.781 10.906 1 43.41 5 ARG B CA 1
ATOM 814 C C . ARG B 1 5 ? 9.391 39.375 10.688 1 43.41 5 ARG B C 1
ATOM 816 O O . ARG B 1 5 ? 8.258 39.094 11.094 1 43.41 5 ARG B O 1
ATOM 823 N N . LYS B 1 6 ? 9.617 38.719 9.5 1 49.09 6 LYS B N 1
ATOM 824 C CA . LYS B 1 6 ? 9.336 37.312 9.367 1 49.09 6 LYS B CA 1
ATOM 825 C C . LYS B 1 6 ? 9.758 36.531 10.625 1 49.09 6 LYS B C 1
ATOM 827 O O . LYS B 1 6 ? 10.883 36.688 11.109 1 49.09 6 LYS B O 1
ATOM 832 N N . ARG B 1 7 ? 9.023 36.281 11.602 1 49.19 7 ARG B N 1
ATOM 833 C CA . ARG B 1 7 ? 9.289 35.5 12.812 1 49.19 7 ARG B CA 1
ATOM 834 C C . ARG B 1 7 ? 9.992 34.188 12.484 1 49.19 7 ARG B C 1
ATOM 836 O O . ARG B 1 7 ? 9.625 33.531 11.523 1 49.19 7 ARG B O 1
ATOM 843 N N . PRO B 1 8 ? 11.141 33.844 12.859 1 51.56 8 PRO B N 1
ATOM 844 C CA . PRO B 1 8 ? 11.953 32.625 12.633 1 51.56 8 PRO B CA 1
ATOM 845 C C . PRO B 1 8 ? 11.117 31.375 12.422 1 51.56 8 PRO B C 1
ATOM 847 O O . PRO B 1 8 ? 11.523 30.469 11.695 1 51.56 8 PRO B O 1
ATOM 850 N N . GLY B 1 9 ? 9.93 31.266 12.906 1 54.19 9 GLY B N 1
ATOM 851 C CA . GLY B 1 9 ? 9.125 30.047 12.945 1 54.19 9 GLY B CA 1
ATOM 852 C C 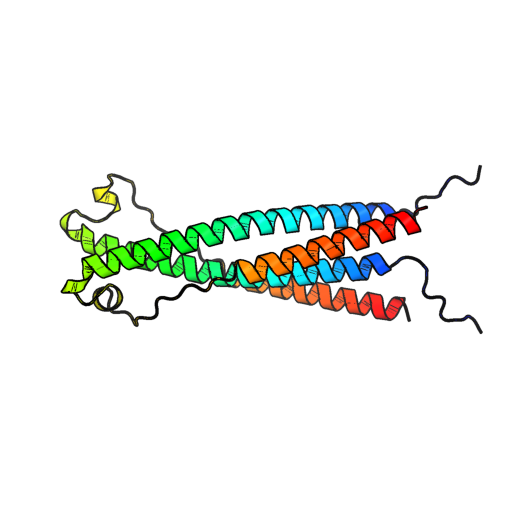. GLY B 1 9 ? 8.328 29.812 11.664 1 54.19 9 GLY B C 1
ATOM 853 O O . GLY B 1 9 ? 7.73 28.766 11.484 1 54.19 9 GLY B O 1
ATOM 854 N N . GLU B 1 10 ? 8.352 30.828 10.75 1 63.22 10 GLU B N 1
ATOM 855 C CA . GLU B 1 10 ? 7.422 30.906 9.625 1 63.22 10 GLU B CA 1
ATOM 856 C C . GLU B 1 10 ? 7.859 29.984 8.492 1 63.22 10 GLU B C 1
ATOM 858 O O . GLU B 1 10 ? 7.023 29.375 7.824 1 63.22 10 GLU B O 1
ATOM 863 N N . GLU B 1 11 ? 9.141 29.766 8.359 1 78.56 11 GLU B N 1
ATOM 864 C CA . GLU B 1 11 ? 9.656 29.016 7.223 1 78.56 11 GLU B CA 1
ATOM 865 C C . GLU B 1 11 ? 9.391 27.516 7.387 1 78.56 11 GLU B C 1
ATOM 867 O O . GLU B 1 11 ? 9.273 26.797 6.395 1 78.56 11 GLU B O 1
ATOM 872 N N . TRP B 1 12 ? 9.203 27.094 8.539 1 86.38 12 TRP B N 1
ATOM 873 C CA . TRP B 1 12 ? 9.016 25.672 8.789 1 86.38 12 TRP B CA 1
ATOM 874 C C . TRP B 1 12 ? 7.664 25.203 8.266 1 86.38 12 TRP B C 1
ATOM 876 O O . TRP B 1 12 ? 7.531 24.047 7.824 1 86.38 12 TRP B O 1
ATOM 886 N N . ILE B 1 13 ? 6.691 26.203 8.211 1 85.44 13 ILE B N 1
ATOM 887 C CA . ILE B 1 13 ? 5.363 25.812 7.746 1 85.44 13 ILE B CA 1
ATOM 888 C C . ILE B 1 13 ? 5.406 25.5 6.254 1 85.44 13 ILE B C 1
ATOM 890 O O . ILE B 1 13 ? 4.801 24.531 5.801 1 85.44 13 ILE B O 1
ATOM 894 N N . LEU B 1 14 ? 6.137 26.328 5.57 1 87.19 14 LEU B N 1
ATOM 895 C CA . LEU B 1 14 ? 6.27 26.094 4.141 1 87.19 14 LEU B CA 1
ATOM 896 C C . LEU B 1 14 ? 6.957 24.75 3.871 1 87.19 14 LEU B C 1
ATOM 898 O O . LEU B 1 14 ? 6.586 24.031 2.939 1 87.19 14 LEU B O 1
ATOM 902 N N . GLN B 1 15 ? 7.934 24.469 4.633 1 92.88 15 GLN B N 1
ATOM 903 C CA . GLN B 1 15 ? 8.633 23.188 4.484 1 92.88 15 GLN B CA 1
ATOM 904 C C . GLN B 1 15 ? 7.715 22.016 4.816 1 92.88 15 GLN B C 1
ATOM 906 O O . GLN B 1 15 ? 7.723 21 4.125 1 92.88 15 GLN B O 1
ATOM 911 N N . LEU B 1 16 ? 6.871 22.094 5.789 1 94.25 16 LEU B N 1
ATOM 912 C CA . LEU B 1 16 ? 5.961 21.031 6.195 1 94.25 16 LEU B CA 1
ATOM 913 C C . LEU B 1 16 ? 4.887 20.797 5.137 1 94.25 16 LEU B C 1
ATOM 915 O O . LEU B 1 16 ? 4.535 19.656 4.836 1 94.25 16 LEU B O 1
ATOM 919 N N . MET B 1 17 ? 4.492 21.906 4.555 1 93.31 17 MET B N 1
ATOM 920 C CA . MET B 1 17 ? 3.488 21.766 3.504 1 93.31 17 MET B CA 1
ATOM 921 C C . MET B 1 17 ? 4.098 21.156 2.248 1 93.31 17 MET B C 1
ATOM 923 O O . MET B 1 17 ? 3.436 20.391 1.538 1 93.31 17 MET B O 1
ATOM 927 N N . ALA B 1 18 ? 5.273 21.484 2.021 1 94.81 18 ALA B N 1
ATOM 928 C CA . ALA B 1 18 ? 5.973 20.859 0.896 1 94.81 18 ALA B CA 1
ATOM 929 C C . ALA B 1 18 ? 6.145 19.359 1.112 1 94.81 18 ALA B C 1
ATOM 931 O O . ALA B 1 18 ? 5.992 18.578 0.177 1 94.81 18 ALA B O 1
ATOM 932 N N . ILE B 1 19 ? 6.461 18.938 2.279 1 97.25 19 ILE B N 1
ATOM 933 C CA . ILE B 1 19 ? 6.566 17.516 2.625 1 97.25 19 ILE B CA 1
ATOM 934 C C . ILE B 1 19 ? 5.207 16.844 2.445 1 97.25 19 ILE B C 1
ATOM 936 O O . ILE B 1 19 ? 5.125 15.742 1.896 1 97.25 19 ILE B O 1
ATOM 940 N N . ALA B 1 20 ? 4.184 17.516 2.842 1 97.56 20 ALA B N 1
ATOM 941 C CA . ALA B 1 20 ? 2.838 16.969 2.689 1 97.56 20 ALA B CA 1
ATOM 942 C C . ALA B 1 20 ? 2.48 16.797 1.216 1 97.56 20 ALA B C 1
ATOM 944 O O . ALA B 1 20 ? 1.909 15.766 0.825 1 97.56 20 ALA B O 1
ATOM 945 N N . ASN B 1 21 ? 2.871 17.797 0.412 1 96.75 21 ASN B N 1
ATOM 946 C CA . ASN B 1 21 ? 2.646 17.703 -1.027 1 96.75 21 ASN B CA 1
ATOM 947 C C . ASN B 1 21 ? 3.395 16.516 -1.638 1 96.75 21 ASN B C 1
ATOM 949 O O . ASN B 1 21 ? 2.836 15.781 -2.445 1 96.75 21 ASN B O 1
ATOM 953 N N . SER B 1 22 ? 4.578 16.359 -1.262 1 98 22 SER B N 1
ATOM 954 C CA . SER B 1 22 ? 5.379 15.242 -1.758 1 98 22 SER B CA 1
ATOM 955 C C . SER B 1 22 ? 4.801 13.906 -1.31 1 98 22 SER B C 1
ATOM 957 O O . SER B 1 22 ? 4.797 12.938 -2.074 1 98 22 SER B O 1
ATOM 959 N N . THR B 1 23 ? 4.297 13.828 -0.111 1 98.44 23 THR B N 1
ATOM 960 C CA . THR B 1 23 ? 3.705 12.609 0.431 1 98.44 23 THR B CA 1
ATOM 961 C C . THR B 1 23 ? 2.447 12.227 -0.343 1 98.44 23 THR B C 1
ATOM 963 O O . THR B 1 23 ? 2.277 11.07 -0.732 1 98.44 23 THR B O 1
ATOM 966 N N . GLU B 1 24 ? 1.587 13.188 -0.524 1 98 24 GLU B N 1
ATOM 967 C CA . GLU B 1 24 ? 0.355 12.859 -1.239 1 98 24 GLU B CA 1
ATOM 968 C C . GLU B 1 24 ? 0.647 12.414 -2.668 1 98 24 GLU B C 1
ATOM 970 O O . GLU B 1 24 ? 0.008 11.492 -3.178 1 98 24 GLU B O 1
ATOM 975 N N . ASN B 1 25 ? 1.648 13.039 -3.301 1 98.31 25 ASN B N 1
ATOM 976 C CA . ASN B 1 25 ? 2.049 12.617 -4.641 1 98.31 25 ASN B CA 1
ATOM 977 C C . ASN B 1 25 ? 2.588 11.188 -4.645 1 98.31 25 ASN B C 1
ATOM 979 O O . ASN B 1 25 ? 2.232 10.391 -5.512 1 98.31 25 ASN B O 1
ATOM 983 N N . ALA B 1 26 ? 3.451 10.852 -3.697 1 98.75 26 ALA B N 1
ATOM 984 C CA . ALA B 1 26 ? 4 9.5 -3.592 1 98.75 26 ALA B CA 1
ATOM 985 C C . ALA B 1 26 ? 2.895 8.477 -3.369 1 98.75 26 ALA B C 1
ATOM 987 O O . ALA B 1 26 ? 2.875 7.426 -4.012 1 98.75 26 ALA B O 1
ATOM 988 N N . LEU B 1 27 ? 1.972 8.828 -2.516 1 98.88 27 LEU B N 1
ATOM 989 C CA . LEU B 1 27 ? 0.875 7.91 -2.217 1 98.88 27 LEU B CA 1
ATOM 990 C C . LEU B 1 27 ? -0.01 7.707 -3.441 1 98.88 27 LEU B C 1
ATOM 992 O O . LEU B 1 27 ? -0.538 6.613 -3.654 1 98.88 27 LEU B O 1
ATOM 996 N N . THR B 1 28 ? -0.203 8.766 -4.23 1 98.88 28 THR B N 1
ATOM 997 C CA . THR B 1 28 ? -0.968 8.648 -5.465 1 98.88 28 THR B CA 1
ATOM 998 C C . THR B 1 28 ? -0.327 7.625 -6.402 1 98.88 28 THR B C 1
ATOM 1000 O O . THR B 1 28 ? -1.014 6.766 -6.957 1 98.88 28 THR B O 1
ATOM 1003 N N . MET B 1 29 ? 0.964 7.68 -6.547 1 98.81 29 M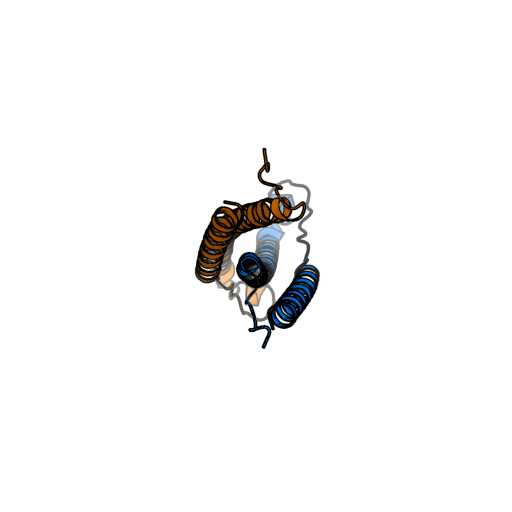ET B N 1
ATOM 1004 C CA . MET B 1 29 ? 1.68 6.777 -7.445 1 98.81 29 MET B CA 1
ATOM 1005 C C . MET B 1 29 ? 1.672 5.352 -6.906 1 98.81 29 MET B C 1
ATOM 1007 O O . MET B 1 29 ? 1.463 4.398 -7.66 1 98.81 29 MET B O 1
ATOM 1011 N N . VAL B 1 30 ? 1.882 5.172 -5.625 1 98.88 30 VAL B N 1
ATOM 1012 C CA . VAL B 1 30 ? 1.853 3.859 -4.988 1 98.88 30 VAL B CA 1
ATOM 1013 C C . VAL B 1 30 ? 0.476 3.225 -5.176 1 98.88 30 VAL B C 1
ATOM 1015 O O . VAL B 1 30 ? 0.368 2.055 -5.547 1 98.88 30 VAL B O 1
ATOM 1018 N N . ASN B 1 31 ? -0.537 3.998 -4.875 1 98.88 31 ASN B N 1
ATOM 1019 C CA . ASN B 1 31 ? -1.907 3.514 -5 1 98.88 31 ASN B CA 1
ATOM 1020 C C . ASN B 1 31 ? -2.205 3.039 -6.418 1 98.88 31 ASN B C 1
ATOM 1022 O O . ASN B 1 31 ? -2.812 1.984 -6.609 1 98.88 31 ASN B O 1
ATOM 1026 N N . ASP B 1 32 ? -1.811 3.777 -7.402 1 98.88 32 ASP B N 1
ATOM 1027 C CA . ASP B 1 32 ? -2.039 3.422 -8.797 1 98.88 32 ASP B CA 1
ATOM 1028 C C . ASP B 1 32 ? -1.295 2.141 -9.164 1 98.88 32 ASP B C 1
ATOM 1030 O O . ASP B 1 32 ? -1.875 1.229 -9.758 1 98.88 32 ASP B O 1
ATOM 1034 N N . GLU B 1 33 ? -0.039 2.066 -8.812 1 98.81 33 GLU B N 1
ATOM 1035 C CA . GLU B 1 33 ? 0.759 0.887 -9.133 1 98.81 33 GLU B CA 1
ATOM 1036 C C . GLU B 1 33 ? 0.209 -0.355 -8.438 1 98.81 33 GLU B C 1
ATOM 1038 O O . GLU B 1 33 ? 0.114 -1.423 -9.047 1 98.81 33 GLU B O 1
ATOM 1043 N N . MET B 1 34 ? -0.175 -0.19 -7.207 1 98.88 34 MET B N 1
ATOM 1044 C CA . MET B 1 34 ? -0.685 -1.322 -6.441 1 98.88 34 MET B CA 1
ATOM 1045 C C . MET B 1 34 ? -1.989 -1.841 -7.035 1 98.88 34 MET B C 1
ATOM 1047 O O . MET B 1 34 ? -2.232 -3.049 -7.051 1 98.88 34 MET B O 1
ATOM 1051 N N . LYS B 1 35 ? -2.816 -0.935 -7.5 1 98.88 35 LYS B N 1
ATOM 1052 C CA . LYS B 1 35 ? -4.043 -1.35 -8.172 1 98.88 35 LYS B CA 1
ATOM 1053 C C . LYS B 1 35 ? -3.736 -2.225 -9.383 1 98.88 35 LYS B C 1
ATOM 1055 O O . LYS B 1 35 ? -4.359 -3.27 -9.578 1 98.88 35 LYS B O 1
ATOM 1060 N N . GLN B 1 36 ? -2.809 -1.785 -10.172 1 98.88 36 GLN B N 1
ATOM 1061 C CA . GLN B 1 36 ? -2.441 -2.543 -11.367 1 98.88 36 GLN B CA 1
ATOM 1062 C C . GLN B 1 36 ? -1.817 -3.887 -10.992 1 98.88 36 GLN B C 1
ATOM 1064 O O . GLN B 1 36 ? -2.109 -4.906 -11.617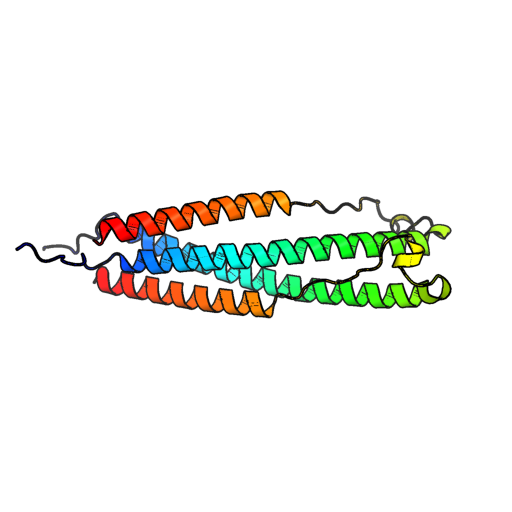 1 98.88 36 GLN B O 1
ATOM 1069 N N . LEU B 1 37 ? -0.95 -3.955 -10 1 98.81 37 LEU B N 1
ATOM 1070 C CA . LEU B 1 37 ? -0.346 -5.199 -9.531 1 98.81 37 LEU B CA 1
ATOM 1071 C C . LEU B 1 37 ? -1.414 -6.172 -9.047 1 98.81 37 LEU B C 1
ATOM 1073 O O . LEU B 1 37 ? -1.376 -7.359 -9.375 1 98.81 37 LEU B O 1
ATOM 1077 N N . ARG B 1 38 ? -2.316 -5.617 -8.242 1 98.81 38 ARG B N 1
ATOM 1078 C CA . ARG B 1 38 ? -3.416 -6.43 -7.734 1 98.81 38 ARG B CA 1
ATOM 1079 C C . ARG B 1 38 ? -4.188 -7.086 -8.875 1 98.81 38 ARG B C 1
ATOM 1081 O O . ARG B 1 38 ? -4.473 -8.289 -8.836 1 98.81 38 ARG B O 1
ATOM 1088 N N . ASP B 1 39 ? -4.504 -6.359 -9.898 1 98.75 39 ASP B N 1
ATOM 1089 C CA . ASP B 1 39 ? -5.223 -6.898 -11.047 1 98.75 39 ASP B CA 1
ATOM 1090 C C . ASP B 1 39 ? -4.418 -8 -11.734 1 98.75 39 ASP B C 1
ATOM 1092 O O . ASP B 1 39 ? -4.965 -9.047 -12.094 1 98.75 39 ASP B O 1
ATOM 1096 N N . ALA B 1 40 ? -3.178 -7.746 -11.977 1 98.75 40 ALA B N 1
ATOM 1097 C CA . ALA B 1 40 ? -2.322 -8.727 -12.641 1 98.75 40 ALA B CA 1
ATOM 1098 C C . ALA B 1 40 ? -2.23 -10.016 -11.82 1 98.75 40 ALA B C 1
ATOM 1100 O O . ALA B 1 40 ? -2.312 -11.117 -12.375 1 98.75 40 ALA B O 1
ATOM 1101 N N . VAL B 1 41 ? -2.084 -9.914 -10.578 1 98.75 41 VAL B N 1
ATOM 1102 C CA . VAL B 1 41 ? -1.938 -11.07 -9.703 1 98.75 41 VAL B CA 1
ATOM 1103 C C . VAL B 1 41 ? -3.227 -11.898 -9.719 1 98.75 41 VAL B C 1
ATOM 1105 O O . VAL B 1 41 ? -3.186 -13.125 -9.781 1 98.75 41 VAL B O 1
ATOM 1108 N N . ILE B 1 42 ? -4.328 -11.195 -9.672 1 98.44 42 ILE B N 1
ATOM 1109 C CA . ILE B 1 42 ? -5.625 -11.867 -9.688 1 98.44 42 ILE B CA 1
ATOM 1110 C C . ILE B 1 42 ? -5.824 -12.578 -11.023 1 98.44 42 ILE B C 1
ATOM 1112 O O . ILE B 1 42 ? -6.27 -13.727 -11.055 1 98.44 42 ILE B O 1
ATOM 1116 N N . GLN B 1 43 ? -5.449 -11.914 -12.078 1 98.38 43 GLN B N 1
ATOM 1117 C CA . GLN B 1 43 ? -5.562 -12.539 -13.391 1 98.38 43 GLN B CA 1
ATOM 1118 C C . GLN B 1 43 ? -4.688 -13.781 -13.484 1 98.38 43 GLN B C 1
ATOM 1120 O O . GLN B 1 43 ? -5.117 -14.812 -14.016 1 98.38 43 GLN B O 1
ATOM 1125 N N . ASN B 1 44 ? -3.545 -13.781 -12.984 1 98.19 44 ASN B N 1
ATOM 1126 C CA . ASN B 1 44 ? -2.656 -14.938 -12.961 1 98.19 44 ASN B CA 1
ATOM 1127 C C . ASN B 1 44 ? -3.25 -16.094 -12.148 1 98.19 44 ASN B C 1
ATOM 1129 O O . ASN B 1 44 ? -3.176 -17.25 -12.555 1 98.19 44 ASN B O 1
ATOM 1133 N N . ARG B 1 45 ? -3.814 -15.688 -11.102 1 97.31 45 ARG B N 1
ATOM 1134 C CA . ARG B 1 45 ? -4.445 -16.703 -10.266 1 97.31 45 ARG B CA 1
ATOM 1135 C C . ARG B 1 45 ? -5.582 -17.391 -11.016 1 97.31 45 ARG B C 1
ATOM 1137 O O . ARG B 1 45 ? -5.715 -18.625 -10.969 1 97.31 45 ARG B O 1
ATOM 1144 N N . LEU B 1 46 ? -6.379 -16.641 -11.641 1 97.38 46 LEU B N 1
ATOM 1145 C CA . LEU B 1 46 ? -7.477 -17.203 -12.414 1 97.38 46 LEU B CA 1
ATOM 1146 C C . LEU B 1 46 ? -6.949 -18.172 -13.477 1 97.38 46 LEU B C 1
ATOM 1148 O O . LEU B 1 46 ? -7.5 -19.25 -13.664 1 97.38 46 LEU B O 1
ATOM 1152 N N . ALA B 1 47 ? -5.938 -17.797 -14.172 1 98.19 47 ALA B N 1
ATOM 1153 C CA . ALA B 1 47 ? -5.316 -18.641 -15.18 1 98.19 47 ALA B CA 1
ATOM 1154 C C . ALA B 1 47 ? -4.766 -19.922 -14.547 1 98.19 47 ALA B C 1
ATOM 1156 O O . ALA B 1 47 ? -4.973 -21.016 -15.078 1 98.19 47 ALA B O 1
ATOM 1157 N N . LEU B 1 48 ? -4.125 -19.844 -13.484 1 97.62 48 LEU B N 1
ATOM 1158 C CA . LEU B 1 48 ? -3.545 -21 -12.805 1 97.62 48 LEU B CA 1
ATOM 1159 C C . LEU B 1 48 ? -4.637 -21.922 -12.297 1 97.62 48 LEU B C 1
ATOM 1161 O O . LEU B 1 48 ? -4.492 -23.156 -12.359 1 97.62 48 LEU B O 1
ATOM 1165 N N . ASP B 1 49 ? -5.637 -21.281 -11.758 1 97 49 ASP B N 1
ATOM 1166 C CA . ASP B 1 49 ? -6.773 -22.094 -11.328 1 97 49 ASP B CA 1
ATOM 1167 C C . ASP B 1 49 ? -7.34 -22.906 -12.492 1 97 49 ASP B C 1
ATOM 1169 O O . ASP B 1 49 ? -7.703 -24.078 -12.328 1 97 49 ASP B O 1
ATOM 1173 N N . MET B 1 50 ? -7.387 -22.297 -13.641 1 97.62 50 MET B N 1
ATOM 1174 C CA . MET B 1 50 ? -7.879 -23 -14.828 1 97.62 50 MET B CA 1
ATOM 1175 C C . MET B 1 50 ? -6.922 -24.109 -15.242 1 97.62 50 MET B C 1
ATOM 1177 O O . MET B 1 50 ? -7.355 -25.219 -15.57 1 97.62 50 MET B O 1
ATOM 1181 N N . LEU B 1 51 ? -5.715 -23.891 -15.141 1 97.12 51 LEU B N 1
ATOM 1182 C CA . LEU B 1 51 ? -4.699 -24.859 -15.539 1 97.12 51 LEU B CA 1
ATOM 1183 C C . LEU B 1 51 ? -4.66 -26.031 -14.578 1 97.12 51 LEU B C 1
ATOM 1185 O O . LEU B 1 51 ? -4.312 -27.156 -14.969 1 97.12 51 LEU B O 1
ATOM 1189 N N . THR B 1 52 ? -5.074 -25.781 -13.422 1 96.81 52 THR B N 1
ATOM 1190 C CA . THR B 1 52 ? -4.973 -26.828 -12.406 1 96.81 52 THR B CA 1
ATOM 1191 C C . THR B 1 52 ? -6.348 -27.391 -12.078 1 96.81 52 THR B C 1
ATOM 1193 O O . THR B 1 52 ? -6.527 -28.047 -11.047 1 96.81 52 THR B O 1
ATOM 1196 N N . SER B 1 53 ? -7.25 -27.094 -12.914 1 96.31 53 SER B N 1
ATOM 1197 C CA . SER B 1 53 ? -8.625 -27.484 -12.641 1 96.31 53 SER B CA 1
ATOM 1198 C C . SER B 1 53 ? -8.75 -29 -12.492 1 96.31 53 SER B C 1
ATOM 1200 O O . SER B 1 53 ? -9.547 -29.484 -11.68 1 96.31 53 SER B O 1
ATOM 1202 N N . GLU B 1 54 ? -8.031 -29.781 -13.25 1 95.75 54 GLU B N 1
ATOM 1203 C CA . GLU B 1 54 ? -8.062 -31.25 -13.172 1 95.75 54 GLU B CA 1
ATOM 1204 C C . GLU B 1 54 ? -7.57 -31.734 -11.812 1 95.75 54 GLU B C 1
ATOM 1206 O O . GLU B 1 54 ? -7.996 -32.781 -11.336 1 95.75 54 GLU B O 1
ATOM 1211 N N . SER B 1 55 ? -6.746 -30.938 -11.234 1 94.19 55 SER B N 1
ATOM 1212 C CA . SER B 1 55 ? -6.199 -31.266 -9.922 1 94.19 55 SER B CA 1
ATOM 1213 C C . SER B 1 55 ? -7.031 -30.641 -8.805 1 94.19 55 SER B C 1
ATOM 1215 O O . SER B 1 55 ? -6.629 -30.656 -7.645 1 94.19 55 SER B O 1
ATOM 1217 N N . GLY B 1 56 ? -8.148 -29.938 -9.102 1 94.12 56 GLY B N 1
ATOM 1218 C CA . GLY B 1 56 ? -9.016 -29.359 -8.094 1 94.12 56 GLY B CA 1
ATOM 1219 C C . GLY B 1 56 ? -8.695 -27.906 -7.785 1 94.12 56 GLY B C 1
ATOM 1220 O O . GLY B 1 56 ? -9.133 -27.375 -6.77 1 94.12 56 GLY B O 1
ATOM 1221 N N . GLY B 1 57 ? -7.781 -27.375 -8.586 1 93.19 57 GLY B N 1
ATOM 1222 C CA . GLY B 1 57 ? -7.438 -25.984 -8.391 1 93.19 57 GLY B CA 1
ATOM 1223 C C . GLY B 1 57 ? -6.164 -25.781 -7.586 1 93.19 57 GLY B C 1
ATOM 1224 O O . GLY B 1 57 ? -5.602 -26.75 -7.059 1 93.19 57 GLY B O 1
ATOM 1225 N N . ILE B 1 58 ? -5.73 -24.641 -7.426 1 94.69 58 ILE B N 1
ATOM 1226 C CA . ILE B 1 58 ? -4.445 -24.281 -6.844 1 94.69 58 ILE B CA 1
ATOM 1227 C C . ILE B 1 58 ? -4.418 -24.656 -5.367 1 94.69 58 ILE B C 1
ATOM 1229 O O . ILE B 1 58 ? -3.438 -25.234 -4.887 1 94.69 58 ILE B O 1
ATOM 1233 N N . CYS B 1 59 ? -5.375 -24.266 -4.715 1 93.88 59 CYS B N 1
ATOM 1234 C CA . CYS B 1 59 ? -5.383 -24.516 -3.279 1 93.88 59 CYS B CA 1
ATOM 1235 C C . CYS B 1 59 ? -5.254 -26 -2.98 1 93.88 59 CYS B C 1
ATOM 1237 O O . CYS B 1 59 ? -4.48 -26.391 -2.107 1 93.88 59 CYS B O 1
ATOM 1239 N N . LYS B 1 60 ? -6.055 -26.781 -3.607 1 94.38 60 LYS B N 1
ATOM 1240 C CA . LYS B 1 60 ? -5.953 -28.219 -3.428 1 94.38 60 LYS B CA 1
ATOM 1241 C C . LYS B 1 60 ? -4.578 -28.734 -3.842 1 94.38 60 LYS B C 1
ATOM 1243 O O . LYS B 1 60 ? -3.963 -29.531 -3.125 1 94.38 60 LYS B O 1
ATOM 1248 N N . MET B 1 61 ? -4.141 -28.25 -4.898 1 93.94 61 MET B N 1
ATOM 1249 C CA . MET B 1 61 ? -2.832 -28.656 -5.402 1 93.94 61 MET B CA 1
ATOM 1250 C C . MET B 1 61 ? -1.734 -28.328 -4.395 1 93.94 61 MET B C 1
ATOM 1252 O O . MET B 1 61 ? -0.8 -29.109 -4.215 1 93.94 61 MET B O 1
ATOM 1256 N N . LEU B 1 62 ? -1.891 -27.266 -3.818 1 93.81 62 LEU B N 1
ATOM 1257 C CA . LEU B 1 62 ?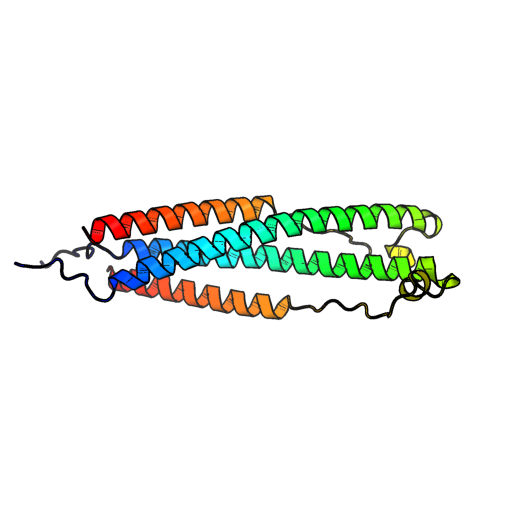 -0.857 -26.812 -2.895 1 93.81 62 LEU B CA 1
ATOM 1258 C C . LEU B 1 62 ? -1.112 -27.344 -1.488 1 93.81 62 LEU B C 1
ATOM 1260 O O . LEU B 1 62 ? -0.266 -27.203 -0.603 1 93.81 62 LEU B O 1
ATOM 1264 N N . GLY B 1 63 ? -2.316 -27.922 -1.308 1 92.75 63 GLY B N 1
ATOM 1265 C CA . GLY B 1 63 ? -2.648 -28.469 -0.006 1 92.75 63 GLY B CA 1
ATOM 1266 C C . GLY B 1 63 ? -2.896 -27.422 1.052 1 92.75 63 GLY B C 1
ATOM 1267 O O . GLY B 1 63 ? -2.5 -27.578 2.207 1 92.75 63 GLY B O 1
ATOM 1268 N N . THR B 1 64 ? -3.395 -26.281 0.629 1 89.56 64 THR B N 1
ATOM 1269 C CA . THR B 1 64 ? -3.66 -25.203 1.561 1 89.56 64 THR B CA 1
ATOM 1270 C C . THR B 1 64 ? -5.156 -24.922 1.654 1 89.56 64 THR B C 1
ATOM 1272 O O . THR B 1 64 ? -5.93 -25.359 0.798 1 89.56 64 THR B O 1
ATOM 1275 N N . SER B 1 65 ? -5.508 -24.281 2.742 1 88.44 65 SER B N 1
ATOM 1276 C CA . SER B 1 65 ? -6.852 -23.719 2.787 1 88.44 65 SER B CA 1
ATOM 1277 C C . SER B 1 65 ? -7.039 -22.641 1.722 1 88.44 65 SER B C 1
ATOM 1279 O O . SER B 1 65 ? -6.098 -21.922 1.392 1 88.44 65 SER B O 1
ATOM 1281 N N . CYS B 1 66 ? -8.266 -22.703 1.203 1 82.25 66 CYS B N 1
ATOM 1282 C CA . CYS B 1 66 ? -8.406 -21.859 0.018 1 82.25 66 CYS B CA 1
ATOM 1283 C C . CYS B 1 66 ? -9.062 -20.531 0.367 1 82.25 66 CYS B C 1
ATOM 1285 O O . CYS B 1 66 ? -10.25 -20.484 0.698 1 82.25 66 CYS B O 1
ATOM 1287 N N . CYS B 1 67 ? -8.516 -19.672 0.605 1 82.38 67 CYS B N 1
ATOM 1288 C CA . CYS B 1 67 ? -8.961 -18.281 0.703 1 82.38 67 CYS B CA 1
ATOM 1289 C C . CYS B 1 67 ? -8.039 -17.359 -0.093 1 82.38 67 CYS B C 1
ATOM 1291 O O . CYS B 1 67 ? -6.934 -17.047 0.345 1 82.38 67 CYS B O 1
ATOM 1293 N N . PHE B 1 68 ? -8.445 -17.266 -1.395 1 89.38 68 PHE B N 1
ATOM 1294 C CA . PHE B 1 68 ? -7.688 -16.312 -2.186 1 89.38 68 PHE B CA 1
ATOM 1295 C C . PHE B 1 68 ? -8.453 -15 -2.32 1 89.38 68 PHE B C 1
ATOM 1297 O O . PHE B 1 68 ? -9.492 -14.945 -2.977 1 89.38 68 PHE B O 1
ATOM 1304 N N . HIS B 1 69 ? -8.031 -13.984 -1.618 1 92.62 69 HIS B N 1
ATOM 1305 C CA . HIS B 1 69 ? -8.633 -12.656 -1.69 1 92.62 69 HIS B CA 1
ATOM 1306 C C . HIS B 1 69 ? -7.605 -11.562 -1.406 1 92.62 69 HIS B C 1
ATOM 1308 O O . HIS B 1 69 ? -6.879 -11.633 -0.412 1 92.62 69 HIS B O 1
ATOM 1314 N N . ILE B 1 70 ? -7.551 -10.602 -2.324 1 97.44 70 ILE B N 1
ATOM 1315 C CA . ILE B 1 70 ? -6.762 -9.391 -2.115 1 97.44 70 ILE B CA 1
ATOM 1316 C C . ILE B 1 70 ? -7.684 -8.18 -2.006 1 97.44 70 ILE B C 1
ATOM 1318 O O . ILE B 1 70 ? -8.398 -7.852 -2.955 1 97.44 70 ILE B O 1
ATOM 1322 N N . PRO B 1 71 ? -7.645 -7.535 -0.87 1 98.06 71 PRO B N 1
ATOM 1323 C CA . PRO B 1 71 ? -8.5 -6.348 -0.78 1 98.06 71 PRO B CA 1
ATOM 1324 C C . PRO B 1 71 ? -8.094 -5.258 -1.769 1 98.06 71 PRO B C 1
ATOM 1326 O O . PRO B 1 71 ? -6.93 -5.172 -2.164 1 98.06 71 PRO B O 1
ATOM 1329 N N . ASP B 1 72 ? -9.102 -4.531 -2.178 1 98.56 72 ASP B N 1
ATOM 1330 C CA . ASP B 1 72 ? -8.883 -3.367 -3.027 1 98.56 72 ASP B CA 1
ATOM 1331 C C . ASP B 1 72 ? -9.219 -2.074 -2.285 1 98.56 72 ASP B C 1
ATOM 1333 O O . ASP B 1 72 ? -10.383 -1.718 -2.145 1 98.56 72 ASP B O 1
ATOM 1337 N N . TYR B 1 73 ? -8.188 -1.4 -1.918 1 98.81 73 TYR B N 1
ATOM 1338 C CA . TYR B 1 73 ? -8.406 -0.161 -1.179 1 98.81 73 TYR B CA 1
ATOM 1339 C C . TYR B 1 73 ? -8.156 1.053 -2.064 1 98.81 73 TYR B C 1
ATOM 1341 O O . TYR B 1 73 ? -7.984 2.168 -1.566 1 98.81 73 TYR B O 1
ATOM 1349 N N . SER B 1 74 ? -8 0.877 -3.352 1 98.88 74 SER B N 1
ATOM 1350 C CA . SER B 1 74 ? -7.598 1.943 -4.262 1 98.88 74 SER B CA 1
ATOM 1351 C C . SER B 1 74 ? -8.5 3.168 -4.113 1 98.88 74 SER B C 1
ATOM 1353 O O . SER B 1 74 ? -8.008 4.293 -4.012 1 98.88 74 SER B O 1
ATOM 1355 N N . ASP B 1 75 ? -9.773 2.941 -4.051 1 98.81 75 ASP B N 1
ATOM 1356 C CA . ASP B 1 75 ? -10.703 4.062 -3.924 1 98.81 75 ASP B CA 1
ATOM 1357 C C . ASP B 1 75 ? -10.594 4.711 -2.545 1 98.81 75 ASP B C 1
ATOM 1359 O O . ASP B 1 75 ? -10.68 5.934 -2.42 1 98.81 75 ASP B O 1
ATOM 1363 N N . ASN B 1 76 ? -10.539 3.91 -1.489 1 98.88 76 ASN B N 1
ATOM 1364 C CA . ASN B 1 76 ? -10.359 4.438 -0.142 1 98.88 76 ASN B CA 1
ATOM 1365 C C . ASN B 1 76 ? -9.125 5.336 -0.057 1 98.88 76 ASN B C 1
ATOM 1367 O O . ASN B 1 76 ? -9.195 6.445 0.477 1 98.88 76 ASN B O 1
ATOM 1371 N N . ILE B 1 77 ? -7.984 4.883 -0.598 1 98.88 77 ILE B N 1
ATOM 1372 C CA . ILE B 1 77 ? -6.73 5.625 -0.552 1 98.88 77 ILE B CA 1
ATOM 1373 C C . ILE B 1 77 ? -6.855 6.902 -1.381 1 98.88 77 ILE B C 1
ATOM 1375 O O . ILE B 1 77 ? -6.379 7.965 -0.974 1 98.88 77 ILE B O 1
ATOM 1379 N N . THR B 1 78 ? -7.504 6.789 -2.531 1 98.88 78 THR B N 1
ATOM 1380 C CA . THR B 1 78 ? -7.762 7.969 -3.35 1 98.88 78 THR B CA 1
ATOM 1381 C C . THR B 1 78 ? -8.531 9.023 -2.557 1 98.88 78 THR B C 1
ATOM 1383 O O . THR B 1 78 ? -8.203 10.211 -2.613 1 98.88 78 THR B O 1
ATOM 1386 N N . ASN B 1 79 ? -9.508 8.641 -1.786 1 98.81 79 ASN B N 1
ATOM 1387 C CA . ASN B 1 79 ? -10.289 9.57 -0.967 1 98.81 79 ASN B CA 1
ATOM 1388 C C . ASN B 1 79 ? -9.438 10.195 0.13 1 98.81 79 ASN B C 1
ATOM 1390 O O . ASN B 1 79 ? -9.57 11.383 0.424 1 98.81 79 ASN B O 1
ATOM 1394 N N . ILE B 1 80 ? -8.633 9.414 0.728 1 98.75 80 ILE B N 1
ATOM 1395 C CA . ILE B 1 80 ? -7.746 9.914 1.77 1 98.75 80 ILE B CA 1
ATOM 1396 C C . ILE B 1 80 ? -6.797 10.961 1.178 1 98.75 80 ILE B C 1
ATOM 1398 O O . ILE B 1 80 ? -6.562 12.008 1.782 1 98.75 80 ILE B O 1
ATOM 1402 N N . ILE B 1 81 ? -6.238 10.703 0.01 1 98.62 81 ILE B N 1
ATOM 1403 C CA . ILE B 1 81 ? -5.324 11.609 -0.677 1 98.62 81 ILE B CA 1
ATOM 1404 C C . ILE B 1 81 ? -6.035 12.922 -0.987 1 98.62 81 ILE B C 1
ATOM 1406 O O . ILE B 1 81 ? -5.449 14 -0.85 1 98.62 81 ILE B O 1
ATOM 1410 N N . ALA B 1 82 ? -7.254 12.852 -1.397 1 98.25 82 ALA B N 1
ATOM 1411 C CA . ALA B 1 82 ? -8.031 14.062 -1.648 1 98.25 82 ALA B CA 1
ATOM 1412 C C . ALA B 1 82 ? -8.164 14.906 -0.384 1 98.25 82 ALA B C 1
ATOM 1414 O O . ALA B 1 82 ? -8.047 16.141 -0.434 1 98.25 82 ALA B O 1
ATOM 1415 N N . HIS B 1 83 ? -8.43 14.273 0.743 1 97.31 83 HIS B N 1
ATOM 1416 C CA . HIS B 1 83 ? -8.492 14.977 2.021 1 97.31 83 HIS B CA 1
ATOM 1417 C C . HIS B 1 83 ? -7.152 15.633 2.354 1 97.31 83 HIS B C 1
ATOM 1419 O O . HIS B 1 83 ? -7.113 16.766 2.834 1 97.31 83 HIS B O 1
ATOM 1425 N N . MET B 1 84 ? -6.094 14.953 2.109 1 97.38 84 MET B N 1
ATOM 1426 C CA . MET B 1 84 ? -4.758 15.492 2.342 1 97.38 84 MET B CA 1
ATOM 1427 C C . MET B 1 84 ? -4.523 16.734 1.502 1 97.38 84 MET B C 1
ATOM 1429 O O . MET B 1 84 ? -3.994 17.734 2 1 97.38 84 MET B O 1
ATOM 1433 N N . ARG B 1 85 ? -4.898 16.672 0.273 1 97.19 85 ARG B N 1
ATOM 1434 C CA . ARG B 1 85 ? -4.727 17.797 -0.629 1 97.19 85 ARG B CA 1
ATOM 1435 C C . ARG B 1 85 ? -5.496 19.016 -0.128 1 97.19 85 ARG B C 1
ATOM 1437 O O . ARG B 1 85 ? -4.988 20.141 -0.177 1 97.19 85 ARG B O 1
ATOM 1444 N N . MET B 1 86 ? -6.668 18.75 0.356 1 96.56 86 MET B N 1
ATOM 1445 C CA . MET B 1 86 ? -7.469 19.844 0.904 1 96.56 86 MET B CA 1
ATOM 1446 C C . MET B 1 86 ? -6.797 20.438 2.133 1 96.56 86 MET B C 1
ATOM 1448 O O . MET B 1 86 ? -6.738 21.672 2.277 1 96.56 86 MET B O 1
ATOM 1452 N N . ALA B 1 87 ? -6.324 19.641 3.014 1 95.25 87 ALA B N 1
ATOM 1453 C CA . ALA B 1 87 ? -5.652 20.125 4.219 1 95.25 87 ALA B CA 1
ATOM 1454 C C . ALA B 1 87 ? -4.402 20.922 3.869 1 95.25 87 ALA B C 1
ATOM 1456 O O . ALA B 1 87 ? -4.105 21.938 4.508 1 95.25 87 ALA B O 1
ATOM 1457 N N . VAL B 1 88 ? -3.66 20.469 2.885 1 95.38 88 VAL B N 1
ATOM 1458 C CA . VAL B 1 88 ? -2.463 21.172 2.439 1 95.38 88 VAL B CA 1
ATOM 1459 C C . VAL B 1 88 ? -2.846 22.547 1.914 1 95.38 88 VAL B C 1
ATOM 1461 O O . VAL B 1 88 ? -2.221 23.562 2.273 1 95.38 88 VAL B O 1
ATOM 1464 N N . LYS B 1 89 ? -3.801 22.594 1.108 1 94.44 89 LYS B N 1
ATOM 1465 C CA . LYS B 1 89 ? -4.273 23.859 0.556 1 94.44 89 LYS B CA 1
ATOM 1466 C C . LYS B 1 89 ? -4.68 24.828 1.665 1 94.44 89 LYS B C 1
ATOM 1468 O O . LYS B 1 89 ? -4.293 26 1.648 1 94.44 89 LYS B O 1
ATOM 1473 N N . GLU B 1 90 ? -5.422 24.375 2.629 1 93.12 90 GLU B N 1
ATOM 1474 C CA . GLU B 1 90 ? -5.871 25.203 3.744 1 93.12 90 GLU B CA 1
ATOM 1475 C C . GLU B 1 90 ? -4.691 25.688 4.586 1 93.12 90 GLU B C 1
ATOM 1477 O O . GLU B 1 90 ? -4.66 26.844 5.02 1 93.12 90 GLU B O 1
ATOM 1482 N N . GLY B 1 91 ? -3.826 24.781 4.805 1 88.69 91 GLY B N 1
ATOM 1483 C CA . GLY B 1 91 ? -2.641 25.156 5.559 1 88.69 91 GLY B CA 1
ATOM 1484 C C . GLY B 1 91 ? -1.847 26.266 4.898 1 88.69 91 GLY B C 1
ATOM 1485 O O . GLY B 1 91 ? -1.43 27.219 5.562 1 88.69 91 GLY B O 1
ATOM 1486 N N . LYS B 1 92 ? -1.688 26.188 3.588 1 89.06 92 LYS B N 1
ATOM 1487 C CA . LYS B 1 92 ? -0.966 27.219 2.842 1 89.06 92 LYS B CA 1
ATOM 1488 C C . LYS B 1 92 ? -1.703 28.547 2.891 1 89.06 92 LYS B C 1
ATOM 1490 O O . LYS B 1 92 ? -1.081 29.594 3.033 1 89.06 92 LYS B O 1
ATOM 1495 N N . LEU B 1 93 ? -2.93 28.469 2.793 1 89.38 93 LEU B N 1
ATOM 1496 C CA . LEU B 1 93 ? -3.746 29.672 2.836 1 89.38 93 LEU B CA 1
ATOM 1497 C C . LEU B 1 93 ? -3.621 30.375 4.191 1 89.38 93 LEU B C 1
ATOM 1499 O O . LEU B 1 93 ? -3.455 31.594 4.254 1 89.38 93 LEU B O 1
ATOM 1503 N N . TRP B 1 94 ? -3.723 29.609 5.227 1 85.31 94 TRP B N 1
ATOM 1504 C CA . TRP B 1 94 ? -3.596 30.172 6.566 1 85.31 94 TRP B CA 1
ATOM 1505 C C . TRP B 1 94 ? -2.232 30.828 6.754 1 85.31 94 TRP B C 1
ATOM 1507 O O . TRP B 1 94 ? -2.133 31.922 7.328 1 85.31 94 TRP B O 1
ATOM 1517 N N . TRP B 1 95 ? -1.247 30.156 6.301 1 83.44 95 TRP B N 1
ATOM 1518 C CA . TRP B 1 95 ? 0.108 30.688 6.418 1 83.44 95 TRP B CA 1
ATOM 1519 C C . TRP B 1 95 ? 0.24 32.031 5.672 1 83.44 95 TRP B C 1
ATOM 1521 O O . TRP B 1 95 ? 0.76 33 6.219 1 83.44 95 TRP B O 1
ATOM 1531 N N . LYS B 1 96 ? -0.215 32.156 4.477 1 84.31 96 LYS B N 1
ATOM 1532 C CA . LYS B 1 96 ? -0.132 33.344 3.654 1 84.31 96 LYS B CA 1
ATOM 1533 C C . LYS B 1 96 ? -0.845 34.531 4.324 1 84.31 96 LYS B C 1
ATOM 1535 O O . LYS B 1 96 ? -0.348 35.656 4.305 1 84.31 96 LYS B O 1
ATOM 1540 N N . ASN B 1 97 ? -1.933 34.281 4.957 1 84.94 97 ASN B N 1
ATOM 1541 C CA . ASN B 1 97 ? -2.725 35.344 5.582 1 84.94 97 ASN B CA 1
ATOM 1542 C C . ASN B 1 97 ? -2.092 35.812 6.883 1 84.94 97 ASN B C 1
ATOM 1544 O O . ASN B 1 97 ? -2.328 36.938 7.316 1 84.94 97 ASN B O 1
ATOM 1548 N N . SER B 1 98 ? -1.399 34.906 7.484 1 76.62 98 SER B N 1
ATOM 1549 C CA . SER B 1 98 ? -0.805 35.25 8.766 1 76.62 98 SER B CA 1
ATOM 1550 C C . SER B 1 98 ? 0.5 36.031 8.57 1 76.62 98 SER B C 1
ATOM 1552 O O . SER B 1 98 ? 0.926 36.781 9.453 1 76.62 98 SER B O 1
ATOM 1554 N N . SER B 1 99 ? 1.21 35.688 7.516 1 71.06 99 SER B N 1
ATOM 1555 C CA . SER B 1 99 ? 2.486 36.312 7.246 1 71.06 99 SER B CA 1
ATOM 1556 C C . SER B 1 99 ? 2.289 37.656 6.535 1 71.06 99 SER B C 1
ATOM 1558 O O . SER B 1 99 ? 3.217 38.469 6.441 1 71.06 99 SER B O 1
ATOM 1560 N N . ALA B 1 100 ? 1.126 37.969 6.02 1 64.31 100 ALA B N 1
ATOM 1561 C CA . ALA B 1 100 ? 0.839 39.25 5.434 1 64.31 100 ALA B CA 1
ATOM 1562 C C . ALA B 1 100 ? 0.475 40.281 6.516 1 64.31 100 ALA B C 1
ATOM 1564 O O . ALA B 1 100 ? -0.026 39.906 7.578 1 64.31 100 ALA B O 1
#

InterPro domains:
  IPR018154 TLV/ENV coat polyprotein [PF00429] (24-70)
  IPR018154 TLV/ENV coat polyprotein [PTHR10424] (15-90)

Secondary structure (DSSP, 8-state):
-------TTTHHHHHHHHHHHHHHHHHHHHHHHHHHHHHHHHHHHHHHHHHTGGGTHHHHHHT----------HHHHHHHHHHHHHHHHHHHHHHHHHH-/-------TTSHHHHHHHHHHHHHHHHHHHHHHHHHHHHHHHHHHHHHHHHHTGGGT-HHHHHT----------HHHHHHHHHHHHHHHHHHHHHHHHHH-

Foldseek 3Di:
DPPLPLPPDDVVLVVVLVVLVVVLVVLLVVLVVVQVVVVVVVVVQVVQQVVCVVCVGDQSVVVHDDDDDDDRCSVVSVVVSVVSVVVSVVSVVVVVVVSD/DPPLPPPPVLVVLVVVLVVLVVVLVVLLVVLVVVVVVVVVVVVVQVVQQVVCVVVVGDCSVVVHDDDDDDDRCSVVSVVVSVVSVVVSVVSVVVSVVVSD

pLDDT: mean 89.42, std 16.48, range [25.91, 98.88]

Sequence (200 aa):
GWGTRKRPGEEWILQLMAIANSTENALTMVNDEMKQLRDAVIQNRLALDMLTSESGGICKMLGTSCCFHIPDYSDNITNIIAHMRMAVKEGKLWWKNSSAGWGTRKRPGEEWILQLMAIANSTENALTMVNDEMKQLRDAVIQNRLALDMLTSESGGICKMLGTSCCFHIPDYSDNITNIIAHMRMAVKEGKLWWKNSSA

Nearest PDB structures (foldseek):
  6rx1-assembly1_A  TM=9.101E-01  e=1.633E-05  Homo sapiens
  6m1v-assembly1_A  TM=7.426E-01  e=2.566E-01  Severe acute respiratory syndrome coronavirus 2
  6rx1-assembly1_A  TM=9.101E-01  e=1.976E-05  Homo sapiens
  5ha6-assembly1_A  TM=8.638E-01  e=8.055E-05  Homo sapiens
  6m1v-assembly1_A  TM=7.289E-01  e=3.699E-01  Severe acute respiratory syndrome coronavirus 2

Solvent-accessible surface area (backbone atoms only — not comparable to full-atom values): 11348 Å² total; per-residue (Å²): 122,92,66,87,66,65,73,89,63,66,62,35,54,58,28,51,44,50,34,52,50,34,49,47,53,40,50,52,52,49,42,53,38,50,49,39,46,52,52,49,53,51,50,50,48,53,50,46,30,62,74,28,42,91,59,65,16,54,35,54,65,67,71,46,84,79,76,90,82,77,88,82,55,52,66,60,51,53,52,53,40,52,52,50,52,51,53,45,53,51,51,52,53,52,50,56,61,67,63,97,122,96,63,86,74,76,58,88,73,59,61,57,53,58,53,51,45,50,51,49,52,52,47,46,52,50,51,53,52,51,42,54,51,49,49,53,50,50,50,53,52,52,52,49,46,56,53,46,30,60,73,27,44,92,60,66,18,53,35,56,66,69,69,46,84,77,76,89,77,66,74,82,54,51,67,62,43,52,52,38,42,52,52,32,54,51,29,45,53,52,26,53,52,49,49,56,62,61,74,97

Radius of gyration: 24.69 Å; Cα contacts (8 Å, |Δi|>4): 163; chains: 2; bounding box: 30×83×50 Å

Organism: Cyprinus carpio (NCBI:txid7962)